Protein AF-A0A9D6YFX5-F1 (afdb_monomer_lite)

Structure (mmCIF, N/CA/C/O backbone):
data_AF-A0A9D6YFX5-F1
#
_entry.id   AF-A0A9D6YFX5-F1
#
loop_
_atom_site.group_PDB
_atom_site.id
_atom_site.type_symbol
_atom_site.label_atom_id
_atom_site.label_alt_id
_atom_site.label_comp_id
_atom_site.label_asym_id
_atom_site.label_entity_id
_atom_site.label_seq_id
_atom_site.pdbx_PDB_ins_code
_atom_site.Cartn_x
_atom_site.Cartn_y
_atom_site.Cartn_z
_atom_site.occupancy
_atom_site.B_iso_or_equiv
_atom_site.auth_seq_id
_atom_site.auth_comp_id
_atom_site.auth_asym_id
_atom_site.auth_atom_id
_atom_site.pdbx_PDB_model_num
ATOM 1 N N . MET A 1 1 ? -25.582 -5.722 2.624 1.00 49.72 1 MET A N 1
ATOM 2 C CA . MET A 1 1 ? -25.012 -5.902 3.980 1.00 49.72 1 MET A CA 1
ATOM 3 C C . MET A 1 1 ? -23.541 -6.241 3.826 1.00 49.72 1 MET A C 1
ATOM 5 O O . MET A 1 1 ? -23.228 -6.984 2.910 1.00 49.72 1 MET A O 1
ATOM 9 N N . LEU A 1 2 ? -22.657 -5.658 4.638 1.00 57.47 2 LEU A N 1
ATOM 10 C CA . LEU A 1 2 ? -21.211 -5.901 4.564 1.00 57.47 2 LEU A CA 1
ATOM 11 C C . LEU A 1 2 ? -20.897 -7.121 5.434 1.00 57.47 2 LEU A C 1
ATOM 13 O O . LEU A 1 2 ? -21.023 -7.035 6.650 1.00 57.47 2 LEU A O 1
ATOM 17 N N . THR A 1 3 ? -20.588 -8.259 4.817 1.00 66.06 3 THR A N 1
ATOM 18 C CA . THR A 1 3 ? -20.335 -9.533 5.519 1.00 66.06 3 THR A CA 1
ATOM 19 C C . THR A 1 3 ? -18.852 -9.840 5.684 1.00 66.06 3 THR A C 1
ATOM 21 O O . THR A 1 3 ? -18.514 -10.848 6.289 1.00 66.06 3 THR A O 1
ATOM 24 N N . THR A 1 4 ? -17.975 -8.995 5.139 1.00 80.50 4 THR A N 1
ATOM 25 C CA . THR A 1 4 ? -16.523 -9.164 5.204 1.00 80.50 4 THR A CA 1
ATOM 26 C C . THR A 1 4 ? -15.853 -7.887 5.683 1.00 80.50 4 THR A C 1
ATOM 28 O O . THR A 1 4 ? -16.343 -6.777 5.435 1.00 80.50 4 THR A O 1
ATOM 31 N N . LEU A 1 5 ? -14.695 -8.032 6.325 1.00 80.94 5 LEU A N 1
ATOM 32 C CA . LEU A 1 5 ? -13.853 -6.909 6.727 1.00 80.94 5 LEU A CA 1
ATOM 33 C C . LEU A 1 5 ? -13.453 -6.077 5.507 1.00 80.94 5 LEU A C 1
ATOM 35 O O . LEU A 1 5 ? -13.462 -4.849 5.557 1.00 80.94 5 LEU A O 1
ATOM 39 N N . THR A 1 6 ? -13.172 -6.742 4.385 1.00 79.50 6 THR A N 1
ATOM 40 C CA . THR A 1 6 ? -12.859 -6.074 3.114 1.00 79.50 6 THR A CA 1
ATOM 41 C C . THR A 1 6 ? -13.989 -5.141 2.672 1.00 79.50 6 THR A C 1
ATOM 43 O O . THR A 1 6 ? -13.723 -3.974 2.380 1.00 79.50 6 THR A O 1
ATOM 46 N N . ALA A 1 7 ? -15.245 -5.601 2.705 1.00 81.38 7 ALA A N 1
ATOM 47 C CA . ALA A 1 7 ? -16.399 -4.789 2.324 1.00 81.38 7 ALA A CA 1
ATOM 48 C C . ALA A 1 7 ? -16.627 -3.614 3.295 1.00 81.38 7 ALA A C 1
ATOM 50 O O . ALA A 1 7 ? -16.975 -2.510 2.868 1.00 81.38 7 ALA A O 1
ATOM 51 N N . VAL A 1 8 ? -16.397 -3.820 4.599 1.00 83.94 8 VAL A N 1
ATOM 52 C CA . VAL A 1 8 ? -16.429 -2.734 5.595 1.00 83.94 8 VAL A CA 1
ATOM 53 C C . VAL A 1 8 ? -15.387 -1.670 5.258 1.00 83.94 8 VAL A C 1
ATOM 55 O O . VAL A 1 8 ? -15.733 -0.497 5.134 1.00 83.94 8 VAL A O 1
ATOM 58 N N . VAL A 1 9 ? -14.131 -2.074 5.048 1.00 84.88 9 VAL A N 1
ATOM 59 C CA . VAL A 1 9 ? -13.038 -1.159 4.692 1.00 84.88 9 VAL A CA 1
ATOM 60 C C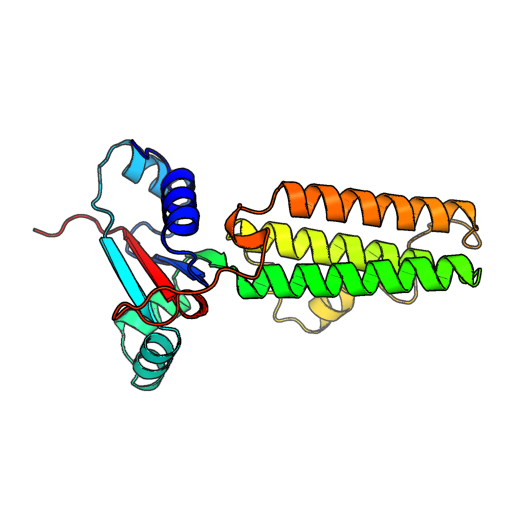 . VAL A 1 9 ? -13.356 -0.415 3.396 1.00 84.88 9 VAL A C 1
ATOM 62 O O . VAL A 1 9 ? -13.178 0.793 3.342 1.00 84.88 9 VAL A O 1
ATOM 65 N N . GLU A 1 10 ? -13.845 -1.094 2.357 1.00 82.06 10 GLU A N 1
ATOM 66 C CA . GLU A 1 10 ? -14.227 -0.455 1.088 1.00 82.06 10 GLU A CA 1
ATOM 67 C C . GLU A 1 10 ? -15.301 0.613 1.268 1.00 82.06 10 GLU A C 1
ATOM 69 O O . GLU A 1 10 ? -15.162 1.714 0.735 1.00 82.06 10 GLU A O 1
ATOM 74 N N . ARG A 1 11 ? -16.337 0.326 2.063 1.00 83.69 11 ARG A N 1
ATOM 75 C CA . ARG A 1 11 ? -17.385 1.305 2.352 1.00 83.69 11 ARG A CA 1
ATOM 76 C C . ARG A 1 11 ? -16.843 2.490 3.145 1.00 83.69 11 ARG A C 1
ATOM 78 O O . ARG A 1 11 ? -17.225 3.619 2.852 1.00 83.69 11 ARG A O 1
ATOM 85 N N . LEU A 1 12 ? -15.975 2.253 4.128 1.00 85.00 12 LEU A N 1
ATOM 86 C CA . LEU A 1 12 ? -15.363 3.331 4.905 1.00 85.00 12 LEU A CA 1
ATOM 87 C C . LEU A 1 12 ? -14.484 4.215 4.019 1.00 85.00 12 LEU A C 1
ATOM 89 O O . LEU A 1 12 ? -14.617 5.434 4.057 1.00 85.00 12 LEU A O 1
ATOM 93 N N . VAL A 1 13 ? -13.660 3.604 3.164 1.00 84.06 13 VAL A N 1
ATOM 94 C CA . VAL A 1 13 ? -12.826 4.327 2.199 1.00 84.06 13 VAL A CA 1
ATOM 95 C C . VAL A 1 13 ? -13.679 5.166 1.252 1.00 84.06 13 VAL A C 1
ATOM 97 O O . VAL A 1 13 ? -13.382 6.337 1.052 1.00 84.06 13 VAL A O 1
ATOM 100 N N . SER A 1 14 ? -14.764 4.612 0.705 1.00 81.38 14 SER A N 1
ATOM 101 C CA . SER A 1 14 ? -15.577 5.324 -0.285 1.00 81.38 14 SER A CA 1
ATOM 102 C C . SER A 1 14 ? -16.409 6.476 0.288 1.00 81.38 14 SER A C 1
ATOM 104 O O . SER A 1 14 ? -16.820 7.342 -0.476 1.00 81.38 14 SER A O 1
ATOM 106 N N . HIS A 1 15 ? -16.724 6.461 1.588 1.00 82.38 15 HIS A N 1
ATOM 107 C CA . HIS A 1 15 ? -17.594 7.469 2.212 1.00 82.38 15 HIS A CA 1
ATOM 108 C C . HIS A 1 15 ? -16.834 8.501 3.046 1.00 82.38 15 HIS A C 1
ATOM 110 O O . HIS A 1 15 ? -17.305 9.629 3.152 1.00 82.38 15 HIS A O 1
ATOM 116 N N . TYR A 1 16 ? -15.703 8.122 3.648 1.00 80.69 16 TYR A N 1
ATOM 117 C CA . TYR A 1 16 ? -14.985 8.968 4.607 1.00 80.69 16 TYR A CA 1
ATOM 118 C C . TYR A 1 16 ? -13.579 9.377 4.152 1.00 80.69 16 TYR A C 1
ATOM 120 O O . TYR A 1 16 ? -12.969 10.198 4.823 1.00 80.69 16 TYR A O 1
ATOM 128 N N . ASP A 1 17 ? -13.059 8.794 3.065 1.00 79.00 17 ASP A N 1
ATOM 129 C CA . ASP A 1 17 ? -11.700 9.026 2.545 1.00 79.00 17 ASP A CA 1
ATOM 130 C C . ASP A 1 17 ? -10.577 9.095 3.616 1.00 79.00 17 ASP A C 1
ATOM 132 O O . ASP A 1 17 ? -9.748 10.013 3.621 1.00 79.00 17 ASP A O 1
ATOM 136 N N . PRO A 1 18 ? -10.516 8.126 4.552 1.00 86.81 18 PRO A N 1
ATOM 137 C CA . PRO A 1 18 ? -9.571 8.187 5.653 1.00 86.81 18 PRO A CA 1
ATOM 138 C C . PRO A 1 18 ? -8.126 8.060 5.167 1.00 86.81 18 PRO A C 1
ATOM 140 O O . PRO A 1 18 ? -7.844 7.411 4.164 1.00 86.81 18 PRO A O 1
ATOM 143 N N . ASP A 1 19 ? -7.175 8.592 5.927 1.00 84.69 19 ASP A N 1
ATOM 144 C CA . ASP A 1 19 ? -5.753 8.347 5.688 1.00 84.69 19 ASP A CA 1
ATOM 145 C C . ASP A 1 19 ? -5.340 6.930 6.104 1.00 84.69 19 ASP A C 1
ATOM 147 O O . ASP A 1 19 ? -4.506 6.295 5.456 1.00 84.69 19 ASP A O 1
ATOM 151 N N . ARG A 1 20 ? -5.916 6.407 7.192 1.00 87.00 20 ARG A N 1
ATOM 152 C CA . ARG A 1 20 ? -5.567 5.082 7.718 1.00 87.00 20 ARG A CA 1
ATOM 153 C C . ARG A 1 20 ? -6.757 4.400 8.369 1.00 87.00 20 ARG A C 1
ATOM 155 O O . ARG A 1 20 ? -7.557 5.046 9.039 1.00 87.00 20 ARG A O 1
ATOM 162 N N . ILE A 1 21 ? -6.815 3.079 8.227 1.00 89.00 21 ILE A N 1
ATOM 163 C CA . ILE A 1 21 ? -7.736 2.219 8.976 1.00 89.00 21 ILE A CA 1
ATOM 164 C C . ILE A 1 21 ? -6.911 1.156 9.702 1.00 89.00 21 ILE A C 1
ATOM 166 O O . ILE A 1 21 ? -6.117 0.460 9.065 1.00 89.00 21 ILE A O 1
ATOM 170 N N . ILE A 1 22 ? -7.089 1.030 11.016 1.00 88.56 22 ILE A N 1
ATOM 171 C CA . ILE A 1 22 ? -6.394 0.049 11.863 1.00 88.56 22 ILE A CA 1
ATOM 172 C C . ILE A 1 22 ? -7.436 -0.835 12.541 1.00 88.56 22 ILE A C 1
ATOM 174 O O . ILE A 1 22 ? -8.346 -0.333 13.186 1.00 88.56 22 ILE A O 1
ATOM 178 N N . LEU A 1 23 ? -7.297 -2.148 12.408 1.00 88.56 23 LEU A N 1
ATOM 179 C CA . LEU A 1 23 ? -8.035 -3.136 13.182 1.00 88.56 23 LEU A CA 1
ATOM 180 C C . LEU A 1 23 ? -7.308 -3.416 14.491 1.00 88.56 23 LEU A C 1
ATOM 182 O O . LEU A 1 23 ? -6.106 -3.666 14.476 1.00 88.56 23 LEU A O 1
ATOM 186 N N . PHE A 1 24 ? -8.024 -3.440 15.603 1.00 86.81 24 PHE A N 1
ATOM 187 C CA . PHE A 1 24 ? -7.439 -3.734 16.906 1.00 86.81 24 PHE A CA 1
ATOM 188 C C . PHE A 1 24 ? -8.455 -4.418 17.834 1.00 86.81 24 PHE A C 1
ATOM 190 O O . PHE A 1 24 ? -9.653 -4.486 17.537 1.00 86.81 24 PHE A O 1
ATOM 197 N N . GLY A 1 25 ? -7.969 -4.934 18.963 1.00 82.06 25 GLY A N 1
ATOM 198 C CA . GLY A 1 25 ? -8.761 -5.641 19.968 1.00 82.06 25 GLY A CA 1
ATOM 199 C C . GLY A 1 25 ? -8.504 -7.149 20.006 1.00 82.06 25 GLY A C 1
ATOM 200 O O . GLY A 1 25 ? -7.800 -7.708 19.169 1.00 82.06 25 GLY A O 1
ATOM 201 N N . SER A 1 26 ? -9.111 -7.805 20.999 1.00 74.00 26 SER A N 1
ATOM 202 C CA . SER A 1 26 ? -8.873 -9.208 21.402 1.00 74.00 26 SER A CA 1
ATOM 203 C C . SER A 1 26 ? -8.843 -10.267 20.288 1.00 74.00 26 SER A C 1
ATOM 205 O O . SER A 1 26 ? -8.172 -11.277 20.453 1.00 74.00 26 SER A O 1
ATOM 207 N N . HIS A 1 27 ? -9.546 -10.052 19.172 1.00 73.06 27 HIS A N 1
ATOM 208 C CA . HIS A 1 27 ? -9.626 -11.011 18.060 1.00 73.06 27 HIS A CA 1
ATOM 209 C C . HIS A 1 27 ? -8.939 -10.505 16.781 1.00 73.06 27 HIS A C 1
ATOM 211 O O . HIS A 1 27 ? -9.097 -11.093 15.718 1.00 73.06 27 HIS A O 1
ATOM 217 N N . ALA A 1 28 ? -8.176 -9.408 16.840 1.00 70.12 28 ALA A N 1
ATOM 218 C CA . ALA A 1 28 ? -7.572 -8.788 15.658 1.00 70.12 28 ALA A CA 1
ATOM 219 C C . ALA A 1 28 ? -6.381 -9.573 15.065 1.00 70.12 28 ALA A C 1
ATOM 221 O O . ALA A 1 28 ? -5.922 -9.253 13.964 1.00 70.12 28 ALA A O 1
ATOM 222 N N . THR A 1 29 ? -5.884 -10.598 15.766 1.00 63.47 29 THR A N 1
ATOM 223 C CA . THR A 1 29 ? -4.641 -11.323 15.454 1.00 63.47 29 THR A CA 1
ATOM 224 C C . THR A 1 29 ? -4.784 -12.401 14.369 1.00 63.47 29 THR A C 1
ATOM 226 O O . THR A 1 29 ? -3.772 -12.833 13.820 1.00 63.47 29 THR A O 1
ATOM 229 N N . GLY A 1 30 ? -6.006 -12.781 13.966 1.00 64.94 30 GLY A N 1
ATOM 230 C CA . GLY A 1 30 ? -6.257 -13.794 12.928 1.00 64.94 30 GLY A CA 1
ATOM 231 C C . GLY A 1 30 ? -7.155 -13.300 11.790 1.00 64.94 30 GLY A C 1
ATOM 232 O O . GLY A 1 30 ? -8.346 -13.088 11.977 1.00 64.94 30 GLY A O 1
ATOM 233 N N . GLY A 1 31 ? -6.628 -13.172 10.564 1.00 65.31 31 GLY A N 1
ATOM 234 C CA . GLY A 1 31 ? -7.411 -12.668 9.422 1.00 65.31 31 GLY A CA 1
ATOM 235 C C . GLY A 1 31 ? -8.662 -13.494 9.089 1.00 65.31 31 GLY A C 1
ATOM 236 O O . GLY A 1 31 ? -9.727 -12.923 8.883 1.00 65.31 31 GLY A O 1
ATOM 237 N N . ALA A 1 32 ? -8.549 -14.826 9.084 1.00 66.69 32 ALA A N 1
ATOM 238 C CA . ALA A 1 32 ? -9.681 -15.725 8.835 1.00 66.69 32 ALA A CA 1
ATOM 239 C C . ALA A 1 32 ? -10.677 -15.773 10.007 1.00 66.69 32 ALA A C 1
ATOM 241 O O . ALA A 1 32 ? -11.874 -15.963 9.799 1.00 66.69 32 ALA A O 1
ATOM 242 N N . GLU A 1 33 ? -10.184 -15.586 11.230 1.00 71.56 33 GLU A N 1
ATOM 243 C CA . GLU A 1 33 ? -11.002 -15.547 12.440 1.00 71.56 33 GLU A CA 1
ATOM 244 C C . GLU A 1 33 ? -11.854 -14.277 12.482 1.00 71.56 33 GLU A C 1
ATOM 246 O O . GLU A 1 33 ? -13.066 -14.370 12.644 1.00 71.56 33 GLU A O 1
ATOM 251 N N . VAL A 1 34 ? -11.262 -13.107 12.216 1.00 72.50 34 VAL A N 1
ATOM 252 C CA . VAL A 1 34 ? -11.991 -11.830 12.130 1.00 72.50 34 VAL A CA 1
ATOM 253 C C . VAL A 1 34 ? -13.074 -11.883 11.056 1.00 72.50 34 VAL A C 1
ATOM 255 O O . VAL A 1 34 ? -14.209 -11.490 11.312 1.00 72.50 34 VAL A O 1
ATOM 258 N N . GLU A 1 35 ? -12.740 -12.375 9.860 1.00 74.69 35 GLU A N 1
ATOM 259 C CA . GLU A 1 35 ? -13.704 -12.492 8.760 1.00 74.69 35 GLU A CA 1
ATOM 260 C C . GLU A 1 35 ? -14.880 -13.404 9.144 1.00 74.69 35 GLU A C 1
ATOM 262 O O . GLU A 1 35 ? -16.033 -13.034 8.927 1.00 74.69 35 GLU A O 1
ATOM 267 N N . ARG A 1 36 ? -14.615 -14.552 9.788 1.00 73.38 36 ARG A N 1
ATOM 268 C CA . ARG A 1 36 ? -15.669 -15.444 10.297 1.00 73.38 36 ARG A CA 1
ATOM 269 C C . ARG A 1 36 ? -16.528 -14.753 11.358 1.00 73.38 36 ARG A C 1
ATOM 271 O O . ARG A 1 36 ? -17.747 -14.767 11.248 1.00 73.38 36 ARG A O 1
ATOM 278 N N . LEU A 1 37 ? -15.911 -14.120 12.354 1.00 72.12 37 LEU A N 1
ATOM 279 C CA . LEU A 1 37 ? -16.625 -13.456 13.448 1.00 72.12 37 LEU A CA 1
ATOM 280 C C . LEU A 1 37 ? -17.534 -12.322 12.950 1.00 72.12 37 LEU A C 1
ATOM 282 O O . LEU A 1 37 ? -18.643 -12.155 13.460 1.00 72.12 37 LEU A O 1
ATOM 286 N N . LEU A 1 38 ? -17.092 -11.567 11.939 1.00 73.62 38 LEU A N 1
ATOM 287 C CA . LEU A 1 38 ? -17.899 -10.526 11.300 1.00 73.62 38 LEU A CA 1
ATOM 288 C C . LEU A 1 38 ? -19.029 -11.114 10.447 1.00 73.62 38 LEU A C 1
ATOM 290 O O . LEU A 1 38 ? -20.157 -10.618 10.516 1.00 73.62 38 LEU A O 1
ATOM 294 N N . ALA A 1 39 ? -18.755 -12.170 9.676 1.00 73.62 39 ALA A N 1
ATOM 295 C CA . ALA A 1 39 ? -19.760 -12.849 8.859 1.00 73.62 39 ALA A CA 1
ATOM 296 C C . ALA A 1 39 ? -20.880 -13.452 9.723 1.00 73.62 39 ALA A C 1
ATOM 298 O O . ALA A 1 39 ? -22.063 -13.263 9.426 1.00 73.62 39 ALA A O 1
ATOM 299 N N . ASP A 1 40 ? -20.501 -14.085 10.834 1.00 74.12 40 ASP A N 1
ATOM 300 C CA . ASP A 1 40 ? -21.409 -14.717 11.792 1.00 74.12 40 ASP A CA 1
ATOM 301 C C . ASP A 1 40 ? -22.089 -13.698 12.726 1.00 74.12 40 ASP A C 1
ATOM 303 O O . ASP A 1 40 ? -22.954 -14.066 13.521 1.00 74.12 40 ASP A O 1
ATOM 307 N N . ARG A 1 41 ? -21.716 -12.408 12.647 1.00 70.00 41 ARG A N 1
ATOM 308 C CA . ARG A 1 41 ? -22.126 -11.339 13.585 1.00 70.00 41 ARG A CA 1
ATOM 309 C C . ARG A 1 41 ? -21.886 -11.705 15.049 1.00 70.00 41 ARG A C 1
ATOM 311 O O . ARG A 1 41 ? -22.612 -11.255 15.936 1.00 70.00 41 ARG A O 1
ATOM 318 N N . ALA A 1 42 ? -20.876 -12.532 15.295 1.00 68.31 42 ALA A N 1
ATOM 319 C CA . ALA A 1 42 ? -20.565 -13.063 16.612 1.00 68.31 42 ALA A CA 1
ATOM 320 C C . ALA A 1 42 ? -19.993 -11.988 17.552 1.00 68.31 42 ALA A C 1
ATOM 322 O O . ALA A 1 42 ? -20.031 -12.149 18.769 1.00 68.31 42 ALA A O 1
ATOM 323 N N . VAL A 1 43 ? -19.481 -10.884 16.996 1.00 70.88 43 VAL A N 1
ATOM 324 C CA . VAL A 1 43 ? -18.864 -9.778 17.738 1.00 70.88 43 VAL A CA 1
ATOM 325 C C . VAL A 1 43 ? -19.315 -8.418 17.191 1.00 70.88 43 VAL A C 1
ATOM 327 O O . VAL A 1 43 ? -19.468 -8.271 15.973 1.00 70.88 43 VAL A O 1
ATOM 330 N N . PRO A 1 44 ? -19.535 -7.409 18.055 1.00 75.00 44 PRO A N 1
ATOM 331 C CA . PRO A 1 44 ? -19.733 -6.036 17.612 1.00 75.00 44 PRO A CA 1
ATOM 332 C C . PRO A 1 44 ? -18.439 -5.470 17.010 1.00 75.00 44 PRO A C 1
ATOM 334 O O . PRO A 1 44 ? -17.333 -5.787 17.452 1.00 75.00 44 PRO A O 1
ATOM 337 N N . LEU A 1 45 ? -18.602 -4.612 16.002 1.00 80.62 45 LEU A N 1
ATOM 338 C CA . LEU A 1 45 ? -17.525 -3.823 15.414 1.00 80.62 45 LEU A CA 1
ATOM 339 C C . LEU A 1 45 ? -17.754 -2.354 15.772 1.00 80.62 45 LEU A C 1
ATOM 341 O O . LEU A 1 45 ? -18.677 -1.736 15.239 1.00 80.62 45 LEU A O 1
ATOM 345 N N . ASP A 1 46 ? -16.908 -1.801 16.639 1.00 83.88 46 ASP A N 1
ATOM 346 C CA . ASP A 1 46 ? -16.941 -0.371 16.959 1.00 83.88 46 ASP A CA 1
ATOM 347 C C . ASP A 1 46 ? -15.997 0.392 16.021 1.00 83.88 46 ASP A C 1
ATOM 349 O O . ASP A 1 46 ? -14.868 -0.040 15.775 1.00 83.88 46 ASP A O 1
ATOM 353 N N . VAL A 1 47 ? -16.439 1.546 15.514 1.00 85.50 47 VAL A N 1
ATOM 354 C CA . VAL A 1 47 ? -15.599 2.464 14.731 1.00 85.50 47 VAL A CA 1
ATOM 355 C C . VAL A 1 47 ? -15.277 3.673 15.595 1.00 85.50 47 VAL A C 1
ATOM 357 O O . VAL A 1 47 ? -16.166 4.457 15.921 1.00 85.50 47 VAL A O 1
ATOM 360 N N . LEU A 1 48 ? -14.007 3.835 15.951 1.00 88.94 48 LEU A N 1
ATOM 361 C CA . LEU A 1 48 ? -13.505 5.028 16.622 1.00 88.94 48 LEU A CA 1
ATOM 362 C C . LEU A 1 48 ? -12.815 5.921 15.596 1.00 88.94 48 LEU A C 1
ATOM 364 O O . LEU A 1 48 ? -12.064 5.444 14.744 1.00 88.94 48 LEU A O 1
ATOM 368 N N . VAL A 1 49 ? -13.078 7.218 15.678 1.00 87.88 49 VAL A N 1
ATOM 369 C CA . VAL A 1 49 ? -12.621 8.206 14.704 1.00 87.88 49 VAL A CA 1
ATOM 370 C C . VAL A 1 49 ? -11.681 9.170 15.406 1.00 87.88 49 VAL A C 1
ATOM 372 O O . VAL A 1 49 ? -12.064 9.778 16.401 1.00 87.88 49 VAL A O 1
ATOM 375 N N . TYR A 1 50 ? -10.471 9.308 14.876 1.00 88.44 50 TYR A N 1
ATOM 376 C CA . TYR A 1 50 ? -9.466 10.235 15.377 1.00 88.44 50 TYR A CA 1
ATOM 377 C C . TYR A 1 50 ? -8.858 11.023 14.227 1.00 88.44 50 TYR A C 1
ATOM 379 O O . TYR A 1 50 ? -8.746 10.541 13.104 1.00 88.44 50 TYR A O 1
ATOM 387 N N . THR A 1 51 ? -8.376 12.219 14.515 1.00 87.81 51 THR A N 1
ATOM 388 C CA . THR A 1 51 ? -7.422 12.909 13.648 1.00 87.81 51 THR A CA 1
ATOM 389 C C . THR A 1 51 ? -6.003 12.402 13.902 1.00 87.81 51 THR A C 1
ATOM 391 O O . THR A 1 51 ? -5.671 11.921 14.991 1.00 87.81 51 THR A O 1
ATOM 394 N N . ARG A 1 52 ? -5.106 12.577 12.922 1.00 85.00 52 ARG A N 1
ATOM 395 C CA . ARG A 1 52 ? -3.660 12.356 13.124 1.00 85.00 52 ARG A CA 1
ATOM 396 C C . ARG A 1 52 ? -3.103 13.097 14.339 1.00 85.00 52 ARG A C 1
ATOM 398 O O . ARG A 1 52 ? -2.255 12.552 15.044 1.00 85.00 52 ARG A O 1
ATOM 405 N N . ARG A 1 53 ? -3.575 14.324 14.578 1.00 84.56 53 ARG A N 1
ATOM 406 C CA . ARG A 1 53 ? -3.149 15.140 15.718 1.00 84.56 53 ARG A CA 1
ATOM 407 C C . ARG A 1 53 ? -3.578 14.511 17.042 1.00 84.56 53 ARG A C 1
ATOM 409 O O . ARG A 1 53 ? -2.719 14.284 17.878 1.00 84.56 53 ARG A O 1
ATOM 416 N N . GLU A 1 54 ? -4.854 14.160 17.196 1.00 89.56 54 GLU A N 1
ATOM 417 C CA . GLU A 1 54 ? -5.355 13.536 18.431 1.00 89.56 54 GLU A CA 1
ATOM 418 C C . GLU A 1 54 ? -4.641 12.218 18.740 1.00 89.56 54 GLU A C 1
ATOM 420 O O . GLU A 1 54 ? -4.230 12.009 19.877 1.00 89.56 54 GLU A O 1
ATOM 425 N N . MET A 1 55 ? -4.423 11.359 17.735 1.00 88.19 55 MET A N 1
ATOM 426 C CA . MET A 1 55 ? -3.657 10.119 17.925 1.00 88.19 55 MET A CA 1
ATOM 427 C C . MET A 1 55 ? -2.238 10.395 18.418 1.00 88.19 55 MET A C 1
ATOM 429 O O . MET A 1 55 ? -1.767 9.738 19.345 1.00 88.19 55 MET A O 1
ATOM 433 N N . ARG A 1 56 ? -1.549 11.368 17.808 1.00 86.19 56 ARG A N 1
ATOM 434 C CA . ARG A 1 56 ? -0.188 11.738 18.206 1.00 86.19 56 ARG A CA 1
ATOM 435 C C . ARG A 1 56 ? -0.152 12.294 19.625 1.00 86.19 56 ARG A C 1
ATOM 437 O O . ARG A 1 56 ? 0.735 11.926 20.387 1.00 86.19 56 ARG A O 1
ATOM 444 N N . ASP A 1 57 ? -1.100 13.157 19.966 1.00 88.69 57 ASP A N 1
ATOM 445 C CA . ASP A 1 57 ? -1.164 13.798 21.275 1.00 88.69 57 ASP A CA 1
ATOM 446 C C . ASP A 1 57 ? -1.471 12.759 22.368 1.00 88.69 57 ASP A C 1
ATOM 448 O O . ASP A 1 57 ? -0.794 12.726 23.392 1.00 88.69 57 ASP A O 1
ATOM 452 N N . LEU A 1 58 ? -2.412 11.839 22.127 1.00 89.25 58 LEU A N 1
ATOM 453 C CA . LEU A 1 58 ? -2.730 10.752 23.059 1.00 89.25 58 LEU A CA 1
ATOM 454 C C . LEU A 1 58 ? -1.577 9.754 23.225 1.00 89.25 58 LEU A C 1
ATOM 456 O O . LEU A 1 58 ? -1.331 9.298 24.340 1.00 89.25 58 LEU A O 1
ATOM 460 N N . TYR A 1 59 ? -0.862 9.429 22.145 1.00 89.31 59 TYR A N 1
ATOM 461 C CA . TYR A 1 59 ? 0.339 8.596 22.223 1.00 89.31 59 TYR A CA 1
ATOM 462 C C . TYR A 1 59 ? 1.445 9.288 23.029 1.00 89.31 59 TYR A C 1
ATOM 464 O O . TYR A 1 59 ? 2.046 8.679 23.906 1.00 89.31 59 TYR A O 1
ATOM 472 N N . ALA A 1 60 ? 1.680 10.583 22.793 1.00 90.00 60 ALA A N 1
ATOM 473 C CA . ALA A 1 60 ? 2.677 11.358 23.533 1.00 90.00 60 ALA A CA 1
ATOM 474 C C . ALA A 1 60 ? 2.349 11.488 25.031 1.00 90.00 60 ALA A C 1
ATOM 476 O O . ALA A 1 60 ? 3.257 11.586 25.852 1.00 90.00 60 ALA A O 1
ATOM 477 N N . LEU A 1 61 ? 1.062 11.472 25.387 1.00 94.62 61 LEU A N 1
ATOM 478 C CA . LEU A 1 61 ? 0.589 11.448 26.772 1.00 94.62 61 LEU A CA 1
ATOM 479 C C . LEU A 1 61 ? 0.651 10.053 27.423 1.00 94.62 61 LEU A C 1
ATOM 481 O O . LEU A 1 61 ? 0.280 9.929 28.589 1.00 94.62 61 LEU A O 1
ATOM 485 N N . GLY A 1 62 ? 1.096 9.019 26.702 1.00 91.44 62 GLY A N 1
ATOM 486 C CA . GLY A 1 62 ? 1.195 7.650 27.217 1.00 91.44 62 GLY A CA 1
ATOM 487 C C . GLY A 1 62 ? -0.165 6.987 27.426 1.00 91.44 62 GLY A C 1
ATOM 488 O O . GLY A 1 62 ? -0.382 6.303 28.424 1.00 91.44 62 GLY A O 1
ATOM 489 N N . SER A 1 63 ? -1.138 7.255 26.545 1.00 94.06 63 SER A N 1
ATOM 490 C CA . SER A 1 63 ? -2.444 6.597 26.609 1.00 94.06 63 SER A CA 1
ATOM 491 C C . SER A 1 63 ? -2.277 5.081 26.417 1.00 94.06 63 SER A C 1
ATOM 493 O O . SER A 1 63 ? -1.957 4.668 25.299 1.00 94.06 63 SER A O 1
ATOM 495 N N . PRO A 1 64 ? -2.581 4.233 27.427 1.00 89.19 64 PRO A N 1
ATOM 496 C CA . PRO A 1 64 ? -2.371 2.783 27.316 1.00 89.19 64 PRO A CA 1
ATOM 497 C C . PRO A 1 64 ? -3.169 2.162 26.166 1.00 89.19 64 PRO A C 1
ATOM 499 O O . PRO A 1 64 ? -2.725 1.238 25.494 1.00 89.19 64 PRO A O 1
ATOM 502 N N . PHE A 1 65 ? -4.350 2.725 25.904 1.00 87.81 65 PHE A N 1
ATOM 503 C CA . PHE A 1 65 ? -5.206 2.332 24.794 1.00 87.81 65 PHE A CA 1
ATOM 504 C C . PHE A 1 65 ? -4.554 2.600 23.429 1.00 87.81 65 PHE A C 1
ATOM 506 O O . PHE A 1 65 ? -4.593 1.751 22.542 1.00 87.81 65 PHE A O 1
ATOM 513 N N . ILE A 1 66 ? -3.949 3.776 23.245 1.00 88.06 66 ILE A N 1
ATOM 514 C CA . ILE A 1 66 ? -3.299 4.128 21.977 1.00 88.06 66 ILE A CA 1
ATOM 515 C C . ILE A 1 66 ? -1.985 3.371 21.802 1.00 88.06 66 ILE A C 1
ATOM 517 O O . ILE A 1 66 ? -1.672 2.979 20.680 1.00 88.06 66 ILE A O 1
ATOM 521 N N . GLU A 1 67 ? -1.251 3.114 22.884 1.00 86.12 67 GLU A N 1
ATOM 522 C CA . GLU A 1 67 ? -0.073 2.244 22.851 1.00 86.12 67 GLU A CA 1
ATOM 523 C C . GLU A 1 67 ? -0.432 0.840 22.347 1.00 86.12 67 GLU A C 1
ATOM 525 O O . GLU A 1 67 ? 0.188 0.366 21.395 1.00 86.12 67 GLU A O 1
ATOM 530 N N . GLU A 1 68 ? -1.505 0.227 22.863 1.00 85.38 68 GLU A N 1
ATOM 531 C CA . GLU A 1 68 ? -1.982 -1.081 22.390 1.00 85.38 68 GLU A CA 1
ATOM 532 C C . GLU A 1 68 ? -2.335 -1.060 20.893 1.00 85.38 68 GLU A C 1
ATOM 534 O O . GLU A 1 68 ? -1.952 -1.962 20.144 1.00 85.38 68 GLU A O 1
ATOM 539 N N . VAL A 1 69 ? -3.028 -0.014 20.431 1.00 87.69 69 VAL A N 1
ATOM 540 C CA . VAL A 1 69 ? -3.374 0.164 19.011 1.00 87.69 69 VAL A CA 1
ATOM 541 C C . VAL A 1 69 ? -2.123 0.293 18.140 1.00 87.69 69 VAL A C 1
ATOM 543 O O . VAL A 1 69 ? -2.088 -0.249 17.036 1.00 87.69 69 VAL A O 1
ATOM 546 N N . VAL A 1 70 ? -1.103 1.019 18.597 1.00 84.75 70 VAL A N 1
ATOM 547 C CA . VAL A 1 70 ? 0.144 1.224 17.846 1.00 84.75 70 VAL A CA 1
ATOM 548 C C . VAL A 1 70 ? 0.988 -0.051 17.804 1.00 84.75 70 VAL A C 1
ATOM 550 O O . VAL A 1 70 ? 1.557 -0.370 16.757 1.00 84.75 70 VAL A O 1
ATOM 553 N N . GLU A 1 71 ? 1.063 -0.777 18.916 1.00 82.81 71 GLU A N 1
ATOM 554 C CA . GLU A 1 71 ? 1.906 -1.963 19.060 1.00 82.81 71 GLU A CA 1
ATOM 555 C C . GLU A 1 71 ? 1.281 -3.206 18.409 1.00 82.81 71 GLU A C 1
ATOM 557 O O . GLU A 1 71 ? 1.939 -3.904 17.633 1.00 82.81 71 GLU A O 1
ATOM 562 N N . HIS A 1 72 ? -0.008 -3.447 18.660 1.00 82.75 72 HIS A N 1
ATOM 563 C CA . HIS A 1 72 ? -0.705 -4.679 18.279 1.00 82.75 72 HIS A CA 1
ATOM 564 C C . HIS A 1 72 ? -1.734 -4.488 17.158 1.00 82.75 72 HIS A C 1
ATOM 566 O O . HIS A 1 72 ? -2.238 -5.469 16.604 1.00 82.75 72 HIS A O 1
ATOM 572 N N . GLY A 1 73 ? -2.064 -3.244 16.801 1.00 84.50 73 GLY A N 1
ATOM 573 C CA . GLY A 1 73 ? -3.036 -2.957 15.754 1.00 84.50 73 GLY A CA 1
ATOM 574 C C . GLY A 1 73 ? -2.581 -3.439 14.376 1.00 84.50 73 GLY A C 1
ATOM 575 O O . GLY A 1 73 ? -1.451 -3.220 13.932 1.00 84.50 73 GLY A O 1
ATOM 576 N N . ARG A 1 74 ? -3.505 -4.056 13.643 1.00 84.25 74 ARG A N 1
ATOM 577 C CA . ARG A 1 74 ? -3.318 -4.474 12.257 1.00 84.25 74 ARG A CA 1
ATOM 578 C C . ARG A 1 74 ? -3.799 -3.379 11.316 1.00 84.25 74 ARG A C 1
ATOM 580 O O . ARG A 1 74 ? -4.991 -3.102 11.216 1.00 84.25 74 ARG A O 1
ATOM 587 N N . VAL A 1 75 ? -2.885 -2.790 10.557 1.00 84.50 75 VAL A N 1
ATOM 588 C CA . VAL A 1 75 ? -3.242 -1.848 9.490 1.00 84.50 75 VAL A CA 1
ATOM 589 C C . VAL A 1 75 ? -4.069 -2.567 8.420 1.00 84.50 75 VAL A C 1
ATOM 591 O O . VAL A 1 75 ? -3.658 -3.601 7.909 1.00 84.50 75 VAL A O 1
ATOM 594 N N . LEU A 1 76 ? -5.225 -2.013 8.061 1.00 85.00 76 LEU A N 1
ATOM 595 C CA . LEU A 1 76 ? -6.073 -2.518 6.975 1.00 85.00 76 LEU A CA 1
ATOM 596 C C . LEU A 1 76 ? -6.005 -1.655 5.714 1.00 85.00 76 LEU A C 1
ATOM 598 O O . LEU A 1 76 ? -6.349 -2.118 4.627 1.00 85.00 76 LEU A O 1
ATOM 602 N N . TYR A 1 77 ? -5.615 -0.390 5.863 1.00 85.06 77 TYR A N 1
ATOM 603 C CA . TYR A 1 77 ? -5.562 0.584 4.780 1.00 85.06 77 TYR A CA 1
ATOM 604 C C . TYR A 1 77 ? -4.659 1.763 5.156 1.00 85.06 77 TYR A C 1
ATOM 606 O O . TYR A 1 77 ? -4.713 2.226 6.297 1.00 85.06 77 TYR A O 1
ATOM 614 N N . MET A 1 78 ? -3.866 2.258 4.201 1.00 84.69 78 MET A N 1
ATOM 615 C CA . MET A 1 78 ? -3.046 3.473 4.319 1.00 84.69 78 MET A CA 1
ATOM 616 C C . MET A 1 78 ? -3.041 4.236 2.995 1.00 84.69 78 MET A C 1
ATOM 618 O O . MET A 1 78 ? -2.420 3.780 2.037 1.00 84.69 78 MET A O 1
ATOM 622 N N . ARG A 1 79 ? -3.683 5.403 2.934 1.00 85.50 79 ARG A N 1
ATOM 623 C CA . ARG A 1 79 ? -3.796 6.193 1.705 1.00 85.50 79 ARG A CA 1
ATOM 624 C C . ARG A 1 79 ? -2.496 6.913 1.362 1.00 85.50 79 ARG A C 1
ATOM 626 O O . ARG A 1 79 ? -1.855 6.536 0.387 1.00 85.50 79 ARG A O 1
ATOM 633 N N . ARG A 1 80 ? -2.043 7.865 2.187 1.00 82.44 80 ARG A N 1
ATOM 634 C CA . ARG A 1 80 ? -0.876 8.707 1.847 1.00 82.44 80 ARG A CA 1
ATOM 635 C C . ARG A 1 80 ? 0.414 7.924 1.657 1.00 82.44 80 ARG A C 1
ATOM 637 O O . ARG A 1 80 ? 1.218 8.270 0.802 1.00 82.44 80 ARG A O 1
ATOM 644 N N . ALA A 1 81 ? 0.622 6.866 2.441 1.00 83.25 81 ALA A N 1
ATOM 645 C CA . ALA A 1 81 ? 1.789 6.009 2.252 1.00 83.25 81 ALA A CA 1
ATOM 646 C C . ALA A 1 81 ? 1.727 5.289 0.899 1.00 83.25 81 ALA A C 1
ATOM 648 O O . ALA A 1 81 ? 2.717 5.271 0.179 1.00 83.25 81 ALA A O 1
ATOM 649 N N . THR A 1 82 ? 0.563 4.750 0.527 1.00 85.62 82 THR A N 1
ATOM 650 C CA . THR A 1 82 ? 0.377 4.127 -0.789 1.00 85.62 82 THR A CA 1
ATOM 651 C C . THR A 1 82 ? 0.567 5.144 -1.915 1.00 85.62 82 THR A C 1
ATOM 653 O O . THR A 1 82 ? 1.275 4.856 -2.872 1.00 85.62 82 THR A O 1
ATOM 656 N N . GLU A 1 83 ? 0.001 6.347 -1.786 1.00 86.38 83 GLU A N 1
ATOM 657 C CA . GLU A 1 83 ? 0.187 7.443 -2.747 1.00 86.38 83 GLU A CA 1
ATOM 658 C C . GLU A 1 83 ? 1.663 7.841 -2.898 1.00 86.38 83 GLU A C 1
ATOM 660 O O . GLU A 1 83 ? 2.125 8.053 -4.015 1.00 86.38 83 GLU A O 1
ATOM 665 N N . ALA A 1 84 ? 2.419 7.908 -1.797 1.00 84.94 84 ALA A N 1
ATOM 666 C CA . ALA A 1 84 ? 3.846 8.218 -1.833 1.00 84.94 84 ALA A CA 1
ATOM 667 C C . ALA A 1 84 ? 4.637 7.154 -2.610 1.00 84.94 84 ALA A C 1
ATOM 669 O O . ALA A 1 84 ? 5.402 7.502 -3.504 1.00 84.94 84 ALA A O 1
ATOM 670 N N . TRP A 1 85 ? 4.391 5.866 -2.347 1.00 86.12 85 TRP A N 1
ATOM 671 C CA . TRP A 1 85 ? 5.032 4.778 -3.094 1.00 86.12 85 TRP A CA 1
ATOM 672 C C . TRP A 1 85 ? 4.653 4.767 -4.579 1.00 86.12 85 TRP A C 1
ATOM 674 O O . TRP A 1 85 ? 5.502 4.461 -5.412 1.00 86.12 85 TRP A O 1
ATOM 684 N N . LEU A 1 86 ? 3.405 5.110 -4.923 1.00 88.31 86 LEU A N 1
ATOM 685 C CA . LEU A 1 86 ? 2.989 5.259 -6.321 1.00 88.31 86 LEU A CA 1
ATOM 686 C C . LEU A 1 86 ? 3.721 6.414 -7.006 1.00 88.31 86 LEU A C 1
ATOM 688 O O . LEU A 1 86 ? 4.238 6.225 -8.102 1.00 88.31 86 LEU A O 1
ATOM 692 N N . ARG A 1 87 ? 3.830 7.572 -6.345 1.00 88.12 87 ARG A N 1
ATOM 693 C CA . ARG A 1 87 ? 4.579 8.718 -6.876 1.00 88.12 87 ARG A CA 1
ATOM 694 C C . ARG A 1 87 ? 6.048 8.370 -7.101 1.00 88.12 87 ARG A C 1
ATOM 696 O O . ARG A 1 87 ? 6.572 8.617 -8.177 1.00 88.12 87 ARG A O 1
ATOM 703 N N . GLU A 1 88 ? 6.689 7.724 -6.132 1.00 86.00 88 GLU A N 1
ATOM 704 C CA . GLU A 1 88 ? 8.072 7.276 -6.303 1.00 86.00 88 GLU A CA 1
ATOM 705 C C . GLU A 1 88 ? 8.218 6.229 -7.421 1.00 86.00 88 GLU A C 1
ATOM 707 O O . GLU A 1 88 ? 9.282 6.137 -8.026 1.00 86.00 88 GLU A O 1
ATOM 712 N N . ALA A 1 89 ? 7.203 5.399 -7.685 1.00 88.75 89 ALA A N 1
ATOM 713 C CA . ALA A 1 89 ? 7.219 4.463 -8.811 1.00 88.75 89 ALA A CA 1
ATOM 714 C C . ALA A 1 89 ? 7.079 5.190 -10.159 1.00 88.75 89 ALA A C 1
ATOM 716 O O . ALA A 1 89 ? 7.707 4.796 -11.140 1.00 88.75 89 ALA A O 1
ATOM 717 N N . GLU A 1 90 ? 6.274 6.252 -10.208 1.00 95.06 90 GLU A N 1
ATOM 718 C CA . GLU A 1 90 ? 6.102 7.113 -11.383 1.00 95.06 90 GLU A CA 1
ATOM 719 C C . GLU A 1 90 ? 7.394 7.858 -11.733 1.00 95.06 90 GLU A C 1
ATOM 721 O O . GLU A 1 90 ? 7.786 7.871 -12.897 1.00 95.06 90 GLU A O 1
ATOM 726 N N . GLU A 1 91 ? 8.097 8.389 -10.732 1.00 93.50 91 GLU A N 1
ATOM 727 C CA . GLU A 1 91 ? 9.402 9.045 -10.903 1.00 93.50 91 GLU A CA 1
ATOM 728 C C . GLU A 1 91 ? 10.470 8.080 -11.463 1.00 93.50 91 GLU A C 1
ATOM 730 O O . GLU A 1 91 ? 11.298 8.458 -12.299 1.00 93.50 91 GLU A O 1
ATOM 735 N N . GLU A 1 92 ? 10.444 6.806 -11.056 1.00 95.25 92 GLU A N 1
ATOM 736 C CA . GLU A 1 92 ? 11.342 5.778 -11.611 1.00 95.25 92 GLU A CA 1
ATOM 737 C C . GLU A 1 92 ? 10.995 5.438 -13.053 1.00 95.25 92 GLU A C 1
ATOM 739 O O . GLU A 1 92 ? 11.893 5.242 -13.870 1.00 95.25 92 GLU A O 1
ATOM 744 N N . LEU A 1 93 ? 9.705 5.387 -13.388 1.00 96.94 93 LEU A N 1
ATOM 745 C CA . LEU A 1 93 ? 9.275 5.149 -14.758 1.00 96.94 93 LEU A CA 1
ATOM 746 C C . LEU A 1 93 ? 9.692 6.298 -15.682 1.00 96.94 93 LEU A C 1
ATOM 748 O O . LEU A 1 93 ? 10.211 6.049 -16.769 1.00 96.94 93 LEU A O 1
ATOM 752 N N . GLU A 1 94 ? 9.510 7.542 -15.233 1.00 98.06 94 GLU A N 1
ATOM 753 C CA . GLU A 1 94 ? 9.972 8.734 -15.947 1.00 98.06 94 GLU A CA 1
ATOM 754 C C . GLU A 1 94 ? 11.490 8.684 -16.169 1.00 98.06 94 GLU A C 1
ATOM 756 O O . GLU A 1 94 ? 11.966 8.836 -17.297 1.00 98.06 94 GLU A O 1
ATOM 761 N N . SER A 1 95 ? 12.252 8.367 -15.119 1.00 96.50 95 SER A N 1
ATOM 762 C CA . SER A 1 95 ? 13.705 8.185 -15.212 1.00 96.50 95 SER A CA 1
ATOM 763 C C . SER A 1 95 ? 14.077 7.091 -16.219 1.00 96.50 95 SER A C 1
ATOM 765 O O . SER A 1 95 ? 14.958 7.290 -17.059 1.00 96.50 95 SER A O 1
ATOM 767 N N . ALA A 1 96 ? 13.389 5.946 -16.182 1.00 96.12 96 ALA A N 1
ATOM 768 C CA . ALA A 1 96 ? 13.629 4.829 -17.088 1.00 96.12 96 ALA A CA 1
ATOM 769 C C . ALA A 1 96 ? 13.370 5.206 -18.557 1.00 96.12 96 ALA A C 1
ATOM 771 O O . ALA A 1 96 ? 14.174 4.856 -19.425 1.00 96.12 96 ALA A O 1
ATOM 772 N N . ALA A 1 97 ? 12.294 5.952 -18.827 1.00 97.88 97 ALA A N 1
ATOM 773 C CA . ALA A 1 97 ? 11.949 6.436 -20.160 1.00 97.88 97 ALA A CA 1
ATOM 774 C C . ALA A 1 97 ? 13.009 7.406 -20.707 1.00 97.88 97 ALA A C 1
ATOM 776 O O . ALA A 1 97 ? 13.526 7.195 -21.805 1.00 97.88 97 ALA A O 1
ATOM 777 N N . ILE A 1 98 ? 13.426 8.397 -19.909 1.00 98.25 98 ILE A N 1
ATOM 778 C CA . ILE A 1 98 ? 14.482 9.349 -20.293 1.00 98.25 98 ILE A CA 1
ATOM 779 C C . ILE A 1 98 ? 15.793 8.611 -20.593 1.00 98.25 98 ILE A C 1
ATOM 781 O O . ILE A 1 98 ? 16.476 8.898 -21.574 1.00 98.25 98 ILE A O 1
ATOM 785 N N . LEU A 1 99 ? 16.175 7.640 -19.761 1.00 96.62 99 LEU A N 1
ATOM 786 C CA . LEU A 1 99 ? 17.416 6.887 -19.948 1.00 96.62 99 LEU A CA 1
ATOM 787 C C . LEU A 1 99 ? 17.368 5.978 -21.179 1.00 96.62 99 LEU A C 1
ATOM 789 O O . LEU A 1 99 ? 18.389 5.820 -21.852 1.00 96.62 99 LEU A O 1
ATOM 793 N N . LEU A 1 100 ? 16.200 5.418 -21.498 1.00 96.06 100 LEU A N 1
ATOM 794 C CA . LEU A 1 100 ? 15.980 4.649 -22.717 1.00 96.06 100 LEU A CA 1
ATOM 795 C C . LEU A 1 100 ? 16.168 5.523 -23.965 1.00 96.06 100 LEU A C 1
ATOM 797 O O . LEU A 1 100 ? 16.884 5.116 -24.878 1.00 96.06 100 LEU A O 1
ATOM 801 N N . GLU A 1 101 ? 15.608 6.736 -23.980 1.00 97.06 101 GLU A N 1
ATOM 802 C CA . GLU A 1 101 ? 15.787 7.706 -25.075 1.00 97.06 101 GLU A CA 1
ATOM 803 C C . GLU A 1 101 ? 17.251 8.112 -25.281 1.00 97.06 101 GLU A C 1
ATOM 805 O O . GLU A 1 101 ? 17.672 8.430 -26.392 1.00 97.06 101 GLU A O 1
ATOM 810 N N . ARG A 1 102 ? 18.047 8.103 -24.208 1.00 97.44 102 ARG A N 1
ATOM 811 C CA . ARG A 1 102 ? 19.485 8.420 -24.234 1.00 97.44 102 ARG A CA 1
ATOM 812 C C . ARG A 1 102 ? 20.374 7.192 -24.449 1.00 97.44 102 ARG A C 1
ATOM 814 O O . ARG A 1 102 ? 21.579 7.276 -24.201 1.00 97.44 102 ARG A O 1
ATOM 821 N N . GLU A 1 103 ? 19.786 6.066 -24.857 1.00 94.94 103 GLU A N 1
ATOM 822 C CA . GLU A 1 103 ? 20.466 4.789 -25.119 1.00 94.94 103 GLU A CA 1
ATOM 823 C C . GLU A 1 103 ? 21.245 4.249 -23.900 1.00 94.94 103 GLU A C 1
ATOM 825 O O . GLU A 1 103 ? 22.179 3.452 -24.007 1.00 94.94 103 GLU A O 1
ATOM 830 N N . LYS A 1 104 ? 20.861 4.661 -22.684 1.00 93.38 104 LYS A N 1
ATOM 831 C CA . LYS A 1 104 ? 21.430 4.169 -21.422 1.00 93.38 104 LYS A CA 1
ATOM 832 C C . LYS A 1 104 ? 20.681 2.918 -20.964 1.00 93.38 104 LYS A C 1
ATOM 834 O O . LYS A 1 104 ? 20.079 2.894 -19.895 1.00 93.38 104 LYS A O 1
ATOM 839 N N . HIS A 1 105 ? 20.747 1.858 -21.771 1.00 91.25 105 HIS A N 1
ATOM 840 C CA . HIS A 1 105 ? 19.917 0.651 -21.635 1.00 91.25 105 HIS A CA 1
ATOM 841 C C . HIS A 1 105 ? 20.001 -0.029 -20.263 1.00 91.25 105 HIS A C 1
ATOM 843 O O . HIS A 1 105 ? 18.972 -0.354 -1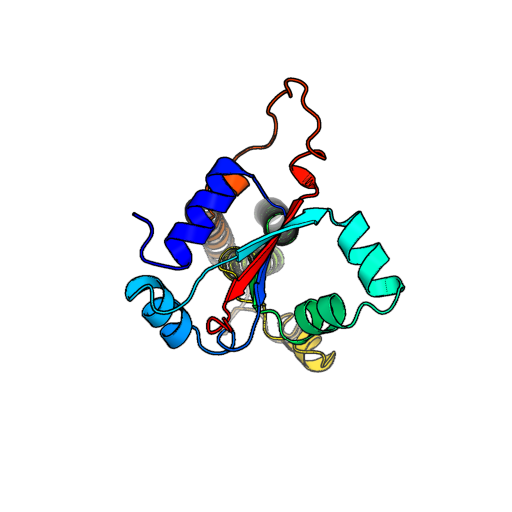9.671 1.00 91.25 105 HIS A O 1
ATOM 849 N N . ARG A 1 106 ? 21.217 -0.202 -19.722 1.00 87.50 106 ARG A N 1
ATOM 850 C CA . ARG A 1 106 ? 21.414 -0.787 -18.384 1.00 87.50 106 ARG A CA 1
ATOM 851 C C . ARG A 1 106 ? 20.715 0.037 -17.304 1.00 87.50 106 ARG A C 1
ATOM 853 O O . ARG A 1 106 ? 20.043 -0.525 -16.447 1.00 87.50 106 ARG A O 1
ATOM 860 N N . ALA A 1 107 ? 20.852 1.361 -17.360 1.00 87.50 107 ALA A N 1
ATOM 861 C CA . ALA A 1 107 ? 20.227 2.254 -16.392 1.00 87.50 107 ALA A CA 1
ATOM 862 C C . ALA A 1 107 ? 18.697 2.249 -16.548 1.00 87.50 107 ALA A C 1
ATOM 864 O O . ALA A 1 107 ? 17.990 2.111 -15.556 1.00 87.50 107 ALA A O 1
ATOM 865 N N . ALA A 1 108 ? 18.188 2.282 -17.783 1.00 93.50 108 ALA A N 1
ATOM 866 C CA . ALA A 1 108 ? 16.757 2.171 -18.060 1.00 93.50 108 ALA A CA 1
ATOM 867 C C . ALA A 1 108 ? 16.143 0.878 -17.486 1.00 93.50 108 ALA A C 1
ATOM 869 O O . ALA A 1 108 ? 15.079 0.927 -16.875 1.00 93.50 108 ALA A O 1
ATOM 870 N N . CYS A 1 109 ? 16.833 -0.266 -17.601 1.00 89.75 109 CYS A N 1
ATOM 871 C CA . CYS A 1 109 ? 16.375 -1.524 -16.998 1.00 89.75 109 CYS A CA 1
ATOM 872 C C . CYS A 1 109 ? 16.299 -1.454 -15.467 1.00 89.75 109 CYS A C 1
ATOM 874 O O . CYS A 1 109 ? 15.317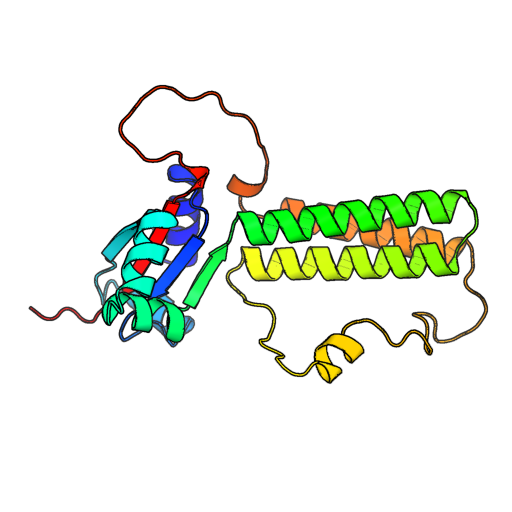 -1.911 -14.886 1.00 89.75 109 CYS A O 1
ATOM 876 N N . LEU A 1 110 ? 17.320 -0.879 -14.820 1.00 87.69 110 LEU A N 1
ATOM 877 C CA . LEU A 1 110 ? 17.365 -0.740 -13.361 1.00 87.69 110 LEU A CA 1
ATOM 878 C C . LEU A 1 110 ? 16.210 0.132 -12.856 1.00 87.69 110 LEU A C 1
ATOM 880 O O . LEU A 1 110 ? 15.471 -0.288 -11.972 1.00 87.69 110 LEU A O 1
ATOM 884 N N . HIS A 1 111 ? 15.997 1.298 -13.466 1.00 90.81 111 HIS A N 1
ATOM 885 C CA . HIS A 1 111 ? 14.882 2.178 -13.110 1.00 90.81 111 HIS A CA 1
ATOM 886 C C . HIS A 1 111 ? 13.514 1.527 -13.399 1.00 90.81 111 HIS A C 1
ATOM 888 O O . HIS A 1 111 ? 12.600 1.615 -12.580 1.00 90.81 111 HIS A O 1
ATOM 894 N N . GLY A 1 112 ? 13.381 0.767 -14.495 1.00 92.00 112 GLY A N 1
ATOM 895 C CA . GLY A 1 112 ? 12.174 -0.021 -14.770 1.00 92.00 112 GLY A CA 1
ATOM 896 C C . GLY A 1 112 ? 11.866 -1.046 -13.669 1.00 92.00 112 GLY A C 1
ATOM 897 O O . GLY A 1 112 ? 10.727 -1.158 -13.218 1.00 92.00 112 GLY A O 1
ATOM 898 N N . GLN A 1 113 ? 12.879 -1.753 -13.165 1.00 89.81 113 GLN A N 1
ATOM 899 C CA . GLN A 1 113 ? 12.717 -2.691 -12.052 1.00 89.81 113 GLN A CA 1
ATOM 900 C C . GLN A 1 113 ? 12.353 -1.977 -10.736 1.00 89.81 113 GLN A C 1
ATOM 902 O O . GLN A 1 113 ? 11.457 -2.440 -10.026 1.00 89.81 113 GLN A O 1
ATOM 907 N N . GLN A 1 114 ? 12.979 -0.834 -10.433 1.00 89.25 114 GLN A N 1
ATOM 908 C CA . GLN A 1 114 ? 12.636 -0.028 -9.254 1.00 89.25 114 GLN A CA 1
ATOM 909 C C . GLN A 1 114 ? 11.186 0.472 -9.304 1.00 89.25 114 GLN A C 1
ATOM 911 O O . GLN A 1 114 ? 10.487 0.422 -8.291 1.00 89.25 114 GLN A O 1
ATOM 916 N N . CYS A 1 115 ? 10.708 0.889 -10.481 1.00 93.94 115 CYS A N 1
ATOM 917 C CA . CYS A 1 115 ? 9.307 1.246 -10.695 1.00 93.94 115 CYS A CA 1
ATOM 918 C C . CYS A 1 115 ? 8.370 0.092 -10.303 1.00 93.94 115 CYS A C 1
ATOM 920 O O . CYS A 1 115 ? 7.474 0.278 -9.476 1.00 93.94 115 CYS A O 1
ATOM 922 N N . VAL A 1 116 ? 8.609 -1.116 -10.832 1.00 90.56 116 VAL A N 1
ATOM 923 C CA . VAL A 1 116 ? 7.793 -2.304 -10.520 1.00 90.56 116 VAL A CA 1
ATOM 924 C C . VAL A 1 116 ? 7.815 -2.609 -9.022 1.00 90.56 116 VAL A C 1
ATOM 926 O O . VAL A 1 116 ? 6.761 -2.814 -8.421 1.00 90.56 116 VAL A O 1
ATOM 929 N N . GLU A 1 117 ? 8.993 -2.607 -8.397 1.00 88.50 117 GLU A N 1
ATOM 930 C CA . GLU A 1 117 ? 9.140 -2.883 -6.965 1.00 88.50 117 GLU A CA 1
ATOM 931 C C . GLU A 1 117 ? 8.328 -1.900 -6.108 1.00 88.50 117 GLU A C 1
ATOM 933 O O . GLU A 1 117 ? 7.579 -2.312 -5.215 1.00 88.50 117 GLU A O 1
ATOM 938 N N . ARG A 1 118 ? 8.441 -0.598 -6.388 1.00 87.00 118 ARG A N 1
ATOM 939 C CA . ARG A 1 118 ? 7.717 0.444 -5.652 1.00 87.00 118 ARG A CA 1
ATOM 940 C C . ARG A 1 118 ? 6.212 0.376 -5.882 1.00 87.00 118 ARG A C 1
ATOM 942 O O . ARG A 1 118 ? 5.453 0.477 -4.919 1.00 87.00 118 ARG A O 1
ATOM 949 N N . ALA A 1 119 ? 5.775 0.116 -7.114 1.00 87.56 119 ALA A N 1
ATOM 950 C CA . ALA A 1 119 ? 4.363 -0.073 -7.429 1.00 87.56 119 ALA A CA 1
ATOM 951 C C . ALA A 1 119 ? 3.773 -1.272 -6.660 1.00 87.56 119 ALA A C 1
ATOM 953 O O . ALA A 1 119 ? 2.699 -1.167 -6.063 1.00 87.56 119 ALA A O 1
ATOM 954 N N . LEU A 1 120 ? 4.494 -2.395 -6.587 1.00 86.00 120 LEU A N 1
ATOM 955 C CA . LEU A 1 120 ? 4.065 -3.564 -5.814 1.00 86.00 120 LEU A CA 1
ATOM 956 C C . LEU A 1 120 ? 4.030 -3.287 -4.303 1.00 86.00 120 LEU A C 1
ATOM 958 O O . LEU A 1 120 ? 3.084 -3.707 -3.634 1.00 86.00 120 LEU A O 1
ATOM 962 N N . LYS A 1 121 ? 4.994 -2.534 -3.757 1.00 84.06 121 LYS A N 1
ATOM 963 C CA . LYS A 1 121 ? 4.956 -2.071 -2.355 1.00 84.06 121 LYS A CA 1
ATOM 964 C C . LYS A 1 121 ? 3.730 -1.202 -2.076 1.00 84.06 121 LYS A C 1
ATOM 966 O O . LYS A 1 121 ? 3.068 -1.397 -1.054 1.00 84.06 121 LYS A O 1
ATOM 971 N N . ALA A 1 122 ? 3.385 -0.306 -3.000 1.00 85.62 122 ALA A N 1
ATOM 972 C CA . ALA A 1 122 ? 2.148 0.466 -2.941 1.00 85.62 122 ALA A CA 1
ATOM 973 C C . ALA A 1 122 ? 0.917 -0.456 -2.901 1.00 85.62 122 ALA A C 1
ATOM 975 O O . ALA A 1 122 ? 0.052 -0.302 -2.039 1.00 85.62 122 ALA A O 1
ATOM 976 N N . LEU A 1 123 ? 0.853 -1.466 -3.775 1.00 84.31 123 LEU A N 1
ATOM 977 C CA . LEU A 1 123 ? -0.259 -2.420 -3.801 1.00 84.31 123 LEU A CA 1
ATOM 978 C C . LEU A 1 123 ? -0.418 -3.178 -2.474 1.00 84.31 123 LEU A C 1
ATOM 980 O O . LEU A 1 123 ? -1.544 -3.346 -1.998 1.00 84.31 123 LEU A O 1
ATOM 984 N N . LEU A 1 124 ? 0.687 -3.629 -1.874 1.00 81.50 124 LEU A N 1
ATOM 985 C CA . LEU A 1 124 ? 0.673 -4.317 -0.579 1.00 81.50 124 LEU A CA 1
ATOM 986 C C . LEU A 1 124 ? 0.117 -3.407 0.523 1.00 81.50 124 LEU A C 1
ATOM 988 O O . LEU A 1 124 ? -0.840 -3.781 1.208 1.00 81.50 124 LEU A O 1
ATOM 992 N N . LEU A 1 125 ? 0.630 -2.178 0.626 1.00 77.25 125 LEU A N 1
ATOM 993 C CA . LEU A 1 125 ? 0.166 -1.193 1.606 1.00 77.25 125 LEU A CA 1
ATOM 994 C C . LEU A 1 125 ? -1.308 -0.822 1.416 1.00 77.25 125 LEU A C 1
ATOM 996 O O . LEU A 1 125 ? -2.065 -0.778 2.390 1.00 77.25 125 LEU A O 1
ATOM 1000 N N . GLY A 1 126 ? -1.748 -0.637 0.170 1.00 76.75 126 GLY A N 1
ATOM 1001 C CA . GLY A 1 126 ? -3.148 -0.372 -0.166 1.00 76.75 126 GLY A CA 1
ATOM 1002 C C . GLY A 1 126 ? -4.095 -1.514 0.228 1.00 76.75 126 GLY A C 1
ATOM 1003 O O . GLY A 1 126 ? -5.292 -1.289 0.423 1.00 76.75 126 GLY A O 1
ATOM 1004 N N . ARG A 1 127 ? -3.563 -2.732 0.396 1.00 75.75 127 ARG A N 1
ATOM 1005 C CA . ARG A 1 127 ? -4.277 -3.921 0.890 1.00 75.75 127 ARG A CA 1
ATOM 1006 C C . ARG A 1 127 ? -4.119 -4.154 2.398 1.00 75.75 127 ARG A C 1
ATOM 1008 O O . ARG A 1 127 ? -4.546 -5.199 2.887 1.00 75.75 127 ARG A O 1
ATOM 1015 N N . GLY A 1 128 ? -3.496 -3.229 3.133 1.00 69.88 128 GLY A N 1
ATOM 1016 C CA . GLY A 1 128 ? -3.211 -3.404 4.561 1.00 69.88 128 GLY A CA 1
ATOM 1017 C C . GLY A 1 128 ? -2.175 -4.494 4.844 1.00 69.88 128 GLY A C 1
ATOM 1018 O O . GLY A 1 128 ? -2.080 -5.002 5.958 1.00 69.88 128 GLY A O 1
ATOM 1019 N N . GLN A 1 129 ? -1.404 -4.894 3.835 1.00 69.44 129 GLN A N 1
ATOM 1020 C CA . GLN A 1 129 ? -0.269 -5.787 4.005 1.00 69.44 129 GLN A CA 1
ATOM 1021 C C . GLN A 1 129 ? 0.959 -4.896 4.153 1.00 69.44 129 GLN A C 1
ATOM 1023 O O . GLN A 1 129 ? 1.403 -4.259 3.200 1.00 69.44 129 GLN A O 1
ATOM 1028 N N . GLY A 1 130 ? 1.464 -4.772 5.380 1.00 57.62 130 GLY A N 1
ATOM 1029 C CA . GLY A 1 130 ? 2.709 -4.048 5.602 1.00 57.62 130 GLY A CA 1
ATOM 1030 C C . GLY A 1 130 ? 3.848 -4.728 4.834 1.00 57.62 130 GLY A C 1
ATOM 1031 O O . GLY A 1 130 ? 3.882 -5.963 4.803 1.00 57.62 130 GLY A O 1
ATOM 1032 N N . PRO A 1 131 ? 4.790 -3.976 4.235 1.00 51.09 131 PRO A N 1
ATOM 1033 C CA . PRO A 1 131 ? 6.059 -4.569 3.845 1.00 51.09 131 PRO A CA 1
ATOM 1034 C C . PRO A 1 131 ? 6.680 -5.223 5.093 1.00 51.09 131 PRO A C 1
ATOM 1036 O O . PRO A 1 131 ? 6.499 -4.700 6.201 1.00 51.09 131 PRO A O 1
ATOM 1039 N N . PRO A 1 132 ? 7.353 -6.378 4.957 1.00 50.88 132 PRO A N 1
ATOM 1040 C CA . PRO A 1 132 ? 7.964 -7.053 6.096 1.00 50.88 132 PRO A CA 1
ATOM 1041 C C . PRO A 1 132 ? 8.825 -6.062 6.891 1.00 50.88 132 PRO A C 1
ATOM 1043 O O . PRO A 1 132 ? 9.560 -5.263 6.312 1.00 50.88 132 PRO A O 1
ATOM 1046 N N . ARG A 1 133 ? 8.699 -6.076 8.225 1.00 47.19 133 ARG A N 1
ATOM 1047 C CA . ARG A 1 133 ? 9.494 -5.230 9.128 1.00 47.19 133 ARG A CA 1
ATOM 1048 C C . ARG A 1 133 ? 10.938 -5.743 9.185 1.00 47.19 133 ARG A C 1
ATOM 1050 O O . ARG A 1 133 ? 11.358 -6.283 10.202 1.00 47.19 133 ARG A O 1
ATOM 1057 N N . SER A 1 134 ? 11.700 -5.581 8.111 1.00 43.16 134 SER A N 1
ATOM 1058 C CA . SER A 1 134 ? 13.142 -5.813 8.121 1.00 43.16 134 SER A CA 1
ATOM 1059 C C . SER A 1 134 ? 13.831 -4.575 8.709 1.00 43.16 134 SER A C 1
ATOM 1061 O O . SER A 1 134 ? 14.081 -3.598 8.006 1.00 43.16 134 SER A O 1
ATOM 1063 N N . HIS A 1 135 ? 14.100 -4.588 10.018 1.00 39.84 135 HIS A N 1
ATOM 1064 C CA . HIS A 1 135 ? 14.951 -3.584 10.684 1.00 39.84 135 HIS A CA 1
ATOM 1065 C C . HIS A 1 135 ? 16.449 -3.917 10.563 1.00 39.84 135 HIS A C 1
ATOM 1067 O O . HIS A 1 135 ? 17.275 -3.316 11.245 1.00 39.84 135 HIS A O 1
ATOM 1073 N N . ASP A 1 136 ? 16.812 -4.866 9.700 1.00 43.84 136 ASP A N 1
ATOM 1074 C CA . ASP A 1 136 ? 18.199 -5.129 9.353 1.00 43.84 136 ASP A CA 1
ATOM 1075 C C . ASP A 1 136 ? 18.592 -4.236 8.168 1.00 43.84 136 ASP A C 1
ATOM 1077 O O . ASP A 1 136 ? 18.073 -4.367 7.056 1.00 43.84 136 ASP A O 1
ATOM 1081 N N . VAL A 1 137 ? 19.522 -3.309 8.412 1.00 43.56 137 VAL A N 1
ATOM 1082 C CA . VAL A 1 137 ? 20.117 -2.452 7.376 1.00 43.56 137 VAL A CA 1
ATOM 1083 C C . VAL A 1 137 ? 20.707 -3.300 6.247 1.00 43.56 137 VAL A C 1
ATOM 1085 O O . VAL A 1 137 ? 20.669 -2.884 5.094 1.00 43.56 137 VAL A O 1
ATOM 1088 N N . VAL A 1 138 ? 21.189 -4.507 6.548 1.00 50.03 138 VAL A N 1
ATOM 1089 C CA . VAL A 1 138 ? 21.707 -5.461 5.568 1.00 50.03 138 VAL A CA 1
ATOM 1090 C C . VAL A 1 138 ? 20.580 -6.068 4.728 1.00 50.03 138 VAL A C 1
ATOM 1092 O O . VAL A 1 138 ? 20.767 -6.232 3.529 1.00 50.03 138 VAL A O 1
ATOM 1095 N N . GLU A 1 139 ? 19.394 -6.345 5.279 1.00 49.34 139 GLU A N 1
ATOM 1096 C CA . GLU A 1 139 ? 18.231 -6.748 4.464 1.00 49.34 139 GLU A CA 1
ATOM 1097 C C . GLU A 1 139 ? 17.686 -5.591 3.621 1.00 49.34 139 GLU A C 1
ATOM 1099 O O . GLU A 1 139 ? 17.349 -5.799 2.459 1.00 49.34 139 GLU A O 1
ATOM 1104 N N . LEU A 1 140 ? 17.669 -4.363 4.148 1.00 42.22 140 LEU A N 1
ATOM 1105 C CA . LEU A 1 140 ? 17.340 -3.157 3.375 1.00 42.22 140 LEU A CA 1
ATOM 1106 C C . LEU A 1 140 ? 18.339 -2.916 2.235 1.00 42.22 140 LEU A C 1
ATOM 1108 O O . LEU A 1 140 ? 17.945 -2.507 1.141 1.00 42.22 140 LEU A O 1
ATOM 1112 N N . TYR A 1 141 ? 19.621 -3.190 2.481 1.00 41.03 141 TYR A N 1
ATOM 1113 C CA . TYR A 1 141 ? 20.688 -3.081 1.491 1.00 41.03 141 TYR A CA 1
ATOM 1114 C C . TYR A 1 141 ? 20.684 -4.240 0.487 1.00 41.03 141 TYR A C 1
ATOM 1116 O O . TYR A 1 141 ? 21.032 -4.013 -0.659 1.00 41.03 141 TYR A O 1
ATOM 1124 N N . ARG A 1 142 ? 20.259 -5.452 0.875 1.00 41.66 142 ARG A N 1
ATOM 1125 C CA . ARG A 1 142 ? 20.066 -6.603 -0.034 1.00 41.66 142 ARG A CA 1
ATOM 1126 C C . ARG A 1 142 ? 18.773 -6.511 -0.847 1.00 41.66 142 ARG A C 1
ATOM 1128 O O . ARG A 1 142 ? 18.702 -7.067 -1.937 1.00 41.66 142 ARG A O 1
ATOM 1135 N N . GLY A 1 143 ? 17.749 -5.848 -0.305 1.00 44.06 143 GLY A N 1
ATOM 1136 C CA . GLY A 1 143 ? 16.474 -5.593 -0.976 1.00 44.06 143 GLY A CA 1
ATOM 1137 C C . GLY A 1 143 ? 16.569 -4.495 -2.034 1.00 44.06 143 GLY A C 1
ATOM 1138 O O . GLY A 1 143 ? 15.808 -4.514 -2.994 1.00 44.06 143 GLY A O 1
ATOM 1139 N N . ARG A 1 144 ? 17.537 -3.575 -1.909 1.00 47.25 144 ARG A N 1
ATOM 1140 C CA . ARG A 1 144 ? 18.058 -2.859 -3.075 1.00 47.25 144 ARG A CA 1
ATOM 1141 C C . ARG A 1 144 ? 18.971 -3.837 -3.796 1.00 47.25 144 ARG A C 1
ATOM 1143 O O . ARG A 1 144 ? 19.961 -4.265 -3.223 1.00 47.25 144 ARG A O 1
ATOM 1150 N N . TYR A 1 145 ? 18.599 -4.229 -5.006 1.00 44.06 145 TYR A N 1
ATOM 1151 C CA . TYR A 1 145 ? 19.366 -5.154 -5.837 1.00 44.06 145 TYR A CA 1
ATOM 1152 C C . TYR A 1 145 ? 20.884 -4.977 -5.682 1.00 44.06 145 TYR A C 1
ATOM 1154 O O . TYR A 1 145 ? 21.354 -3.832 -5.695 1.00 44.06 145 TYR A O 1
ATOM 1162 N N . PRO A 1 146 ? 21.660 -6.070 -5.573 1.00 44.97 146 PRO A N 1
ATOM 1163 C CA . PRO A 1 146 ? 23.105 -5.960 -5.526 1.00 44.97 146 PRO A CA 1
ATOM 1164 C C . PRO A 1 146 ? 23.564 -5.221 -6.783 1.00 44.97 146 PRO A C 1
ATOM 1166 O O . PRO A 1 146 ? 23.374 -5.677 -7.907 1.00 44.97 146 PRO A O 1
ATOM 1169 N N . THR A 1 147 ? 24.193 -4.065 -6.588 1.00 46.00 147 THR A N 1
ATOM 1170 C CA . THR A 1 147 ? 24.778 -3.221 -7.642 1.00 46.00 147 THR A CA 1
ATOM 1171 C C . THR A 1 147 ? 25.872 -3.926 -8.462 1.00 46.00 147 THR A C 1
ATOM 1173 O O . THR A 1 147 ? 26.360 -3.362 -9.442 1.00 46.00 147 THR A O 1
ATOM 1176 N N . GLU A 1 148 ? 26.215 -5.162 -8.094 1.00 41.00 148 GLU A N 1
ATOM 1177 C CA . GLU A 1 148 ? 27.271 -5.997 -8.668 1.00 41.00 148 GLU A CA 1
ATOM 1178 C C . GLU A 1 148 ? 26.721 -7.110 -9.594 1.00 41.00 148 GLU A C 1
ATOM 1180 O O . GLU A 1 148 ? 27.396 -7.484 -10.547 1.00 41.00 148 GLU A O 1
ATOM 1185 N N . GLU A 1 149 ? 25.477 -7.577 -9.407 1.00 45.88 149 GLU A N 1
ATOM 1186 C CA . GLU A 1 149 ? 24.839 -8.609 -10.248 1.00 45.88 149 GLU A CA 1
ATOM 1187 C C . GLU A 1 149 ? 23.536 -8.057 -10.835 1.00 45.88 149 GLU A C 1
ATOM 1189 O O . GLU A 1 149 ? 22.464 -8.086 -10.233 1.00 45.88 149 GLU A O 1
ATOM 1194 N N . GLY A 1 150 ? 23.668 -7.460 -12.021 1.00 46.66 150 GLY A N 1
ATOM 1195 C CA . GLY A 1 150 ? 22.557 -6.871 -12.756 1.00 46.66 150 GLY A CA 1
ATOM 1196 C C . GLY A 1 150 ? 21.468 -7.887 -13.110 1.00 46.66 150 GLY A C 1
ATOM 1197 O O . GLY A 1 150 ? 21.710 -9.083 -13.208 1.00 46.66 150 GLY A O 1
ATOM 1198 N N . LEU A 1 151 ? 20.275 -7.356 -13.386 1.00 51.03 151 LEU A N 1
ATOM 1199 C CA . LEU A 1 151 ? 19.030 -8.025 -13.798 1.00 51.03 151 LEU A CA 1
ATOM 1200 C C . LEU A 1 151 ? 19.152 -9.048 -14.955 1.00 51.03 151 LEU A C 1
ATOM 1202 O O . LEU A 1 151 ? 18.164 -9.672 -15.336 1.00 51.03 151 LEU A O 1
ATOM 1206 N N . LEU A 1 152 ? 20.326 -9.190 -15.567 1.00 49.50 152 LEU A N 1
ATOM 1207 C CA . LEU A 1 152 ? 20.542 -9.986 -16.762 1.00 49.50 152 LEU A CA 1
ATOM 1208 C C . LEU A 1 152 ? 21.587 -11.064 -16.476 1.00 49.50 152 LEU A C 1
ATOM 1210 O O . LEU A 1 152 ? 22.761 -10.740 -16.306 1.00 49.50 152 LEU A O 1
ATOM 1214 N N . PRO A 1 153 ? 21.192 -12.348 -16.467 1.00 52.53 153 PRO A N 1
ATOM 1215 C CA . PRO A 1 153 ? 22.127 -13.439 -16.235 1.00 52.53 153 PRO A CA 1
ATOM 1216 C C . PRO A 1 153 ? 23.182 -13.577 -17.350 1.00 52.53 153 PRO A C 1
ATOM 1218 O O . PRO A 1 153 ? 24.185 -14.256 -17.139 1.00 52.53 153 PRO A O 1
ATOM 1221 N N . HIS A 1 154 ? 23.012 -12.933 -18.518 1.00 49.84 154 HIS A N 1
ATOM 1222 C CA . HIS A 1 154 ? 23.908 -13.090 -19.668 1.00 49.84 154 HIS A CA 1
ATOM 1223 C C . HIS A 1 154 ? 24.048 -11.797 -20.504 1.00 49.84 154 HIS A C 1
ATOM 1225 O O . HIS A 1 154 ? 23.057 -11.297 -21.026 1.00 49.84 154 HIS A O 1
ATOM 1231 N N . GLY A 1 155 ? 25.284 -11.320 -20.710 1.00 61.38 155 GLY A N 1
ATOM 1232 C CA . GLY A 1 155 ? 25.643 -10.339 -21.752 1.00 61.38 155 GLY A CA 1
ATOM 1233 C C . GLY A 1 155 ? 25.426 -8.849 -21.437 1.00 61.38 155 GLY A C 1
ATOM 1234 O O . GLY A 1 155 ? 24.986 -8.467 -20.354 1.00 61.38 155 GLY A O 1
ATOM 1235 N N . GLU A 1 156 ? 25.784 -7.993 -22.401 1.00 72.88 156 GLU A N 1
ATOM 1236 C CA . GLU A 1 156 ? 25.515 -6.549 -22.353 1.00 72.88 156 GLU 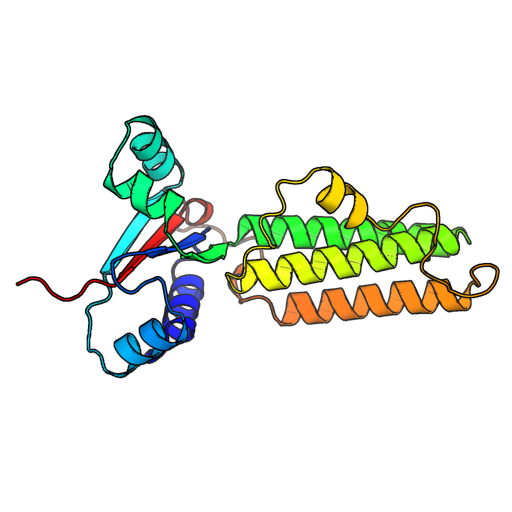A CA 1
ATOM 1237 C C . GLU A 1 156 ? 24.017 -6.269 -22.543 1.00 72.88 156 GLU A C 1
ATOM 1239 O O . GLU A 1 156 ? 23.367 -6.861 -23.402 1.00 72.88 156 GLU A O 1
ATOM 1244 N N . THR A 1 157 ? 23.465 -5.336 -21.763 1.00 80.19 157 THR A N 1
ATOM 1245 C CA . THR A 1 157 ? 22.053 -4.940 -21.864 1.00 80.19 157 THR A CA 1
ATOM 1246 C C . THR A 1 157 ? 21.738 -4.340 -23.232 1.00 80.19 157 THR A C 1
ATOM 1248 O O . THR A 1 157 ? 22.274 -3.288 -23.594 1.00 80.19 157 THR A O 1
ATOM 1251 N N . THR A 1 158 ? 20.816 -4.960 -23.967 1.00 89.38 158 THR A N 1
ATOM 1252 C CA . THR A 1 158 ? 20.423 -4.481 -25.294 1.00 89.38 158 THR A CA 1
ATOM 1253 C C . THR A 1 158 ? 19.337 -3.405 -25.222 1.00 89.38 158 THR A C 1
ATOM 1255 O O . THR A 1 158 ? 18.640 -3.236 -24.217 1.00 89.38 158 THR A O 1
ATOM 1258 N N . ALA A 1 159 ? 19.142 -2.686 -26.330 1.00 91.56 159 ALA A N 1
ATOM 1259 C CA . ALA A 1 159 ? 18.022 -1.758 -26.473 1.00 91.56 159 ALA A CA 1
ATOM 1260 C C . ALA A 1 159 ? 16.659 -2.472 -26.387 1.00 91.56 159 ALA A C 1
ATOM 1262 O O . ALA A 1 159 ? 15.669 -1.879 -25.963 1.00 91.56 159 ALA A O 1
ATOM 1263 N N . GLU A 1 160 ? 16.595 -3.740 -26.804 1.00 91.88 160 GLU A N 1
ATOM 1264 C CA . GLU A 1 160 ? 15.380 -4.549 -26.720 1.00 91.88 160 GLU A CA 1
ATOM 1265 C C . GLU A 1 160 ? 15.043 -4.903 -25.271 1.00 91.88 160 GLU A C 1
ATOM 1267 O O . GLU A 1 160 ? 13.893 -4.729 -24.864 1.00 91.88 160 GLU A O 1
ATOM 1272 N N . ASP A 1 161 ? 16.040 -5.298 -24.477 1.00 90.06 161 ASP A N 1
ATOM 1273 C CA . ASP A 1 161 ? 15.861 -5.561 -23.046 1.00 90.06 161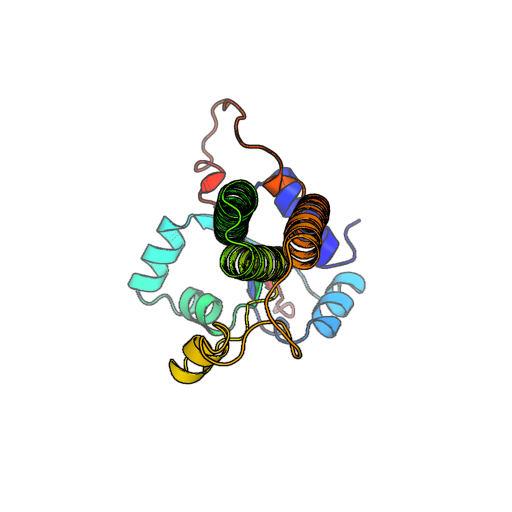 ASP A CA 1
ATOM 1274 C C . ASP A 1 161 ? 15.342 -4.321 -22.322 1.00 90.06 161 ASP A C 1
ATOM 1276 O O . ASP A 1 161 ? 14.368 -4.400 -21.575 1.00 90.06 161 ASP A O 1
ATOM 1280 N N . ALA A 1 162 ? 15.932 -3.158 -22.610 1.00 92.12 162 ALA A N 1
ATOM 1281 C CA . ALA A 1 162 ? 15.509 -1.897 -22.016 1.00 92.12 162 ALA A CA 1
ATOM 1282 C C . ALA A 1 162 ? 14.075 -1.518 -22.403 1.00 92.12 162 ALA A C 1
ATOM 1284 O O . ALA A 1 162 ? 13.283 -1.171 -21.528 1.00 92.12 162 ALA A O 1
ATOM 1285 N N . ARG A 1 163 ? 13.693 -1.660 -23.680 1.00 96.06 163 ARG A N 1
ATOM 1286 C CA . ARG A 1 163 ? 12.300 -1.443 -24.111 1.00 96.06 163 ARG A CA 1
ATOM 1287 C C . ARG A 1 163 ? 11.330 -2.391 -23.411 1.00 96.06 163 ARG A C 1
ATOM 1289 O O . ARG A 1 163 ? 10.266 -1.957 -22.976 1.00 96.06 163 ARG A O 1
ATOM 1296 N N . ARG A 1 164 ? 11.686 -3.672 -23.282 1.00 93.62 164 ARG A N 1
ATOM 1297 C CA . ARG A 1 164 ? 10.857 -4.664 -22.583 1.00 93.62 164 ARG A CA 1
ATOM 1298 C C . ARG A 1 164 ? 10.716 -4.341 -21.098 1.00 93.62 164 ARG A C 1
ATOM 1300 O O . ARG A 1 164 ? 9.609 -4.432 -20.578 1.00 93.62 164 ARG A O 1
ATOM 1307 N N . ALA A 1 165 ? 11.803 -3.950 -20.434 1.00 91.25 165 ALA A N 1
ATOM 1308 C CA . ALA A 1 165 ? 11.797 -3.587 -19.020 1.00 91.25 165 ALA A CA 1
ATOM 1309 C C . ALA A 1 165 ? 10.932 -2.346 -18.755 1.00 91.25 165 ALA A C 1
ATOM 1311 O O . ALA A 1 165 ? 10.075 -2.383 -17.874 1.00 91.25 165 ALA A O 1
ATOM 1312 N N . VAL A 1 166 ? 11.095 -1.284 -19.553 1.00 95.81 166 VAL A N 1
ATOM 1313 C CA . VAL A 1 166 ? 10.271 -0.069 -19.448 1.00 95.81 166 VAL A CA 1
ATOM 1314 C C . VAL A 1 166 ? 8.801 -0.388 -19.730 1.00 95.81 166 VAL A C 1
ATOM 1316 O O . VAL A 1 166 ? 7.943 -0.052 -18.922 1.00 95.81 166 VAL A O 1
ATOM 1319 N N . GLY A 1 167 ? 8.497 -1.131 -20.800 1.00 96.44 167 GLY A N 1
ATOM 1320 C CA . GLY A 1 167 ? 7.118 -1.524 -21.111 1.00 96.44 167 GLY A CA 1
ATOM 1321 C C . GLY A 1 167 ? 6.465 -2.396 -20.028 1.00 96.44 167 GLY A C 1
ATOM 1322 O O . GLY A 1 167 ? 5.276 -2.244 -19.740 1.00 96.44 167 GLY A O 1
ATOM 1323 N N . ALA A 1 168 ? 7.229 -3.284 -19.383 1.00 93.62 168 ALA A N 1
ATOM 1324 C CA . ALA A 1 168 ? 6.751 -4.064 -18.242 1.00 93.62 168 ALA A CA 1
ATOM 1325 C C . ALA A 1 168 ? 6.477 -3.178 -17.016 1.00 93.62 168 ALA A C 1
ATOM 1327 O O . ALA A 1 168 ? 5.464 -3.373 -16.343 1.00 93.62 168 ALA A O 1
ATOM 1328 N N . ALA A 1 169 ? 7.334 -2.188 -16.754 1.00 94.25 169 ALA A N 1
ATOM 1329 C CA . ALA A 1 169 ? 7.139 -1.213 -15.686 1.00 94.25 169 ALA A CA 1
ATOM 1330 C C . ALA A 1 169 ? 5.876 -0.364 -15.905 1.00 94.25 169 ALA A C 1
ATOM 1332 O O . ALA A 1 169 ? 5.050 -0.247 -14.999 1.00 94.25 169 ALA A O 1
ATOM 1333 N N . GLU A 1 170 ? 5.659 0.138 -17.126 1.00 97.56 170 GLU A N 1
ATOM 1334 C CA . GLU A 1 170 ? 4.429 0.849 -17.499 1.00 97.56 170 GLU A CA 1
ATOM 1335 C C . GLU A 1 170 ? 3.176 -0.004 -17.269 1.00 97.56 170 GLU A C 1
ATOM 1337 O O . GLU A 1 170 ? 2.179 0.472 -16.716 1.00 97.56 170 GLU A O 1
ATOM 1342 N N . ALA A 1 171 ? 3.208 -1.269 -17.701 1.00 95.12 171 ALA A N 1
ATOM 1343 C CA . ALA A 1 171 ? 2.091 -2.191 -17.536 1.00 95.12 171 ALA A CA 1
ATOM 1344 C C . ALA A 1 171 ? 1.801 -2.467 -16.055 1.00 95.12 171 ALA A C 1
ATOM 1346 O O . ALA A 1 171 ? 0.660 -2.304 -15.622 1.00 95.12 171 ALA A O 1
ATOM 1347 N N . ALA A 1 172 ? 2.832 -2.785 -15.268 1.00 90.75 172 ALA A N 1
ATOM 1348 C CA . ALA A 1 172 ? 2.697 -3.028 -13.837 1.00 90.75 172 ALA A CA 1
ATOM 1349 C C . ALA A 1 172 ? 2.104 -1.814 -13.108 1.00 90.75 172 ALA A C 1
ATOM 1351 O O . ALA A 1 172 ? 1.185 -1.962 -12.303 1.00 90.75 172 ALA A O 1
ATOM 1352 N N . LEU A 1 173 ? 2.579 -0.605 -13.418 1.00 90.50 173 LEU A N 1
ATOM 1353 C CA . LEU A 1 173 ? 2.083 0.618 -12.793 1.00 90.50 173 LEU A CA 1
ATOM 1354 C C . LEU A 1 173 ? 0.613 0.892 -13.147 1.00 90.50 173 LEU A C 1
ATOM 1356 O O . LEU A 1 173 ? -0.173 1.264 -12.269 1.00 90.50 173 LEU A O 1
ATOM 1360 N N . ARG A 1 174 ? 0.207 0.663 -14.407 1.00 92.88 174 ARG A N 1
ATOM 1361 C CA . ARG A 1 174 ? -1.210 0.733 -14.810 1.00 92.88 174 ARG A CA 1
ATOM 1362 C C . ARG A 1 174 ? -2.066 -0.268 -14.038 1.00 92.88 174 ARG A C 1
ATOM 1364 O O . ARG A 1 174 ? -3.100 0.126 -13.500 1.00 92.88 174 ARG A O 1
ATOM 1371 N N . ASP A 1 175 ? -1.636 -1.523 -13.957 1.00 90.88 175 ASP A N 1
ATOM 1372 C CA . ASP A 1 175 ? -2.391 -2.597 -13.303 1.00 90.88 175 ASP A CA 1
ATOM 1373 C C . ASP A 1 175 ? -2.519 -2.370 -11.791 1.00 90.88 175 ASP A C 1
ATOM 1375 O O . ASP A 1 175 ? -3.587 -2.577 -11.204 1.00 90.88 175 ASP A O 1
ATOM 1379 N N . VAL A 1 176 ? -1.457 -1.872 -11.149 1.00 88.25 176 VAL A N 1
ATOM 1380 C CA . VAL A 1 176 ? -1.477 -1.483 -9.735 1.00 88.25 176 VAL A CA 1
ATOM 1381 C C . VAL A 1 176 ? -2.453 -0.332 -9.508 1.00 88.25 176 VAL A C 1
ATOM 1383 O O . VAL A 1 176 ? -3.333 -0.455 -8.658 1.00 88.25 176 VAL A O 1
ATOM 1386 N N . ARG A 1 177 ? -2.372 0.754 -10.290 1.00 86.81 177 ARG A N 1
ATOM 1387 C CA . ARG A 1 177 ? -3.318 1.884 -10.193 1.00 86.81 177 ARG A CA 1
ATOM 1388 C C . ARG A 1 177 ? -4.764 1.439 -10.426 1.00 86.81 177 ARG A C 1
ATOM 1390 O O . ARG A 1 177 ? -5.681 1.913 -9.753 1.00 86.81 177 ARG A O 1
ATOM 1397 N N . ALA A 1 178 ? -4.977 0.501 -11.349 1.00 85.50 178 ALA A N 1
ATOM 1398 C CA . ALA A 1 178 ? -6.286 -0.089 -11.582 1.00 85.50 178 ALA A CA 1
ATOM 1399 C C . ALA A 1 178 ? -6.777 -0.900 -10.365 1.00 85.50 178 ALA A C 1
ATOM 1401 O O . ALA A 1 178 ? -7.965 -0.867 -10.046 1.00 85.50 178 ALA A O 1
ATOM 1402 N N . SER A 1 179 ? -5.866 -1.567 -9.659 1.00 81.81 179 SER A N 1
ATOM 1403 C CA . SER A 1 179 ? -6.153 -2.391 -8.479 1.00 81.81 179 SER A CA 1
ATOM 1404 C C . SER A 1 179 ? -6.285 -1.599 -7.170 1.00 81.81 179 SER A C 1
ATOM 1406 O O . SER A 1 179 ? -6.810 -2.127 -6.187 1.00 81.81 179 SER A O 1
ATOM 1408 N N . CYS A 1 180 ? -5.803 -0.355 -7.120 1.00 75.12 180 CYS A N 1
ATOM 1409 C CA . CYS A 1 180 ? -5.945 0.518 -5.958 1.00 75.12 180 CYS A CA 1
ATOM 1410 C C . CYS A 1 180 ? -7.405 0.969 -5.765 1.00 75.12 180 CYS A C 1
ATOM 1412 O O . CYS A 1 180 ? -8.132 1.246 -6.722 1.00 75.12 180 CYS A O 1
ATOM 1414 N N . LYS A 1 181 ? -7.834 1.051 -4.497 1.00 69.00 181 LYS A N 1
ATOM 1415 C CA . LYS A 1 181 ? -9.201 1.437 -4.109 1.00 69.00 181 LYS A CA 1
ATOM 1416 C C . LYS A 1 181 ? -9.546 2.856 -4.609 1.00 69.00 181 LYS A C 1
ATOM 1418 O O . LYS A 1 181 ? -8.654 3.696 -4.682 1.00 69.00 181 LYS A O 1
ATOM 1423 N N . PRO A 1 182 ? -10.825 3.157 -4.915 1.00 57.16 182 PRO A N 1
ATOM 1424 C CA . PRO A 1 182 ? -11.246 4.389 -5.600 1.00 57.16 182 PRO A CA 1
ATOM 1425 C C . PRO A 1 182 ? -10.827 5.717 -4.940 1.00 57.16 182 PRO A C 1
ATOM 1427 O O . PRO A 1 182 ? -10.672 6.699 -5.659 1.00 57.16 182 PRO A O 1
ATOM 1430 N N . GLY A 1 183 ? -10.563 5.752 -3.626 1.00 52.94 183 GLY A N 1
ATOM 1431 C CA . GLY A 1 183 ? -10.002 6.928 -2.934 1.00 52.94 183 GLY A CA 1
ATOM 1432 C C . GLY A 1 183 ? -8.560 7.286 -3.332 1.00 52.94 183 GLY A C 1
ATOM 1433 O O . GLY A 1 183 ? -8.087 8.361 -3.003 1.00 52.94 183 GLY A O 1
ATOM 1434 N N . LEU A 1 184 ? -7.867 6.421 -4.083 1.00 51.50 184 LEU A N 1
ATOM 1435 C CA . LEU A 1 184 ? -6.540 6.694 -4.649 1.00 51.50 184 LEU A CA 1
ATOM 1436 C C . LEU A 1 184 ? -6.580 7.286 -6.069 1.00 51.50 184 LEU A C 1
ATOM 1438 O O . LEU A 1 184 ? -5.526 7.484 -6.670 1.00 51.50 184 LEU A O 1
ATOM 1442 N N . ARG A 1 185 ? -7.767 7.509 -6.657 1.00 45.97 185 ARG A N 1
ATOM 1443 C CA . ARG A 1 185 ? -7.893 7.789 -8.101 1.00 45.97 185 ARG A CA 1
ATOM 1444 C C . ARG A 1 185 ? -8.038 9.254 -8.517 1.00 45.97 185 ARG A C 1
ATOM 1446 O O . ARG A 1 185 ? -7.999 9.503 -9.717 1.00 45.97 185 ARG A O 1
ATOM 1453 N N . SER A 1 186 ? -8.155 10.225 -7.616 1.00 36.50 186 SER A N 1
ATOM 1454 C CA . SER A 1 186 ? -8.210 11.635 -8.038 1.00 36.50 186 SER A CA 1
ATOM 1455 C C . SER A 1 186 ? -8.121 12.601 -6.865 1.00 36.50 186 SER A C 1
ATOM 1457 O O . SER A 1 186 ? -8.976 12.577 -5.982 1.00 36.50 186 SER A O 1
ATOM 1459 N N . PHE A 1 187 ? -7.135 13.496 -6.918 1.00 35.69 187 PHE A N 1
ATOM 1460 C CA . PHE A 1 187 ? -7.144 14.748 -6.168 1.00 35.69 187 PHE A CA 1
ATOM 1461 C C . PHE A 1 187 ? -8.037 15.784 -6.871 1.00 35.69 187 PHE A C 1
ATOM 1463 O O . PHE A 1 187 ? -8.165 15.774 -8.094 1.00 35.69 187 PHE A O 1
ATOM 1470 N N . VAL A 1 188 ? -8.558 16.707 -6.057 1.00 33.44 188 VAL A N 1
ATOM 1471 C CA . VAL A 1 188 ? -9.433 17.860 -6.346 1.00 33.44 188 VAL A CA 1
ATOM 1472 C C . VAL A 1 188 ? -10.938 17.558 -6.285 1.00 33.44 188 VAL A C 1
ATOM 1474 O O . VAL A 1 188 ? -11.607 17.320 -7.287 1.00 33.44 188 VAL A O 1
ATOM 1477 N N . ARG A 1 189 ? -11.498 17.671 -5.076 1.00 34.78 189 ARG A N 1
ATOM 1478 C CA . ARG A 1 189 ? -12.888 18.094 -4.868 1.00 34.78 189 ARG A CA 1
ATOM 1479 C C . ARG A 1 189 ? -12.879 19.354 -4.007 1.00 34.78 189 ARG A C 1
ATOM 1481 O O . ARG A 1 189 ? -12.247 19.363 -2.959 1.00 34.78 189 ARG A O 1
ATOM 1488 N N . GLU A 1 190 ? -13.552 20.400 -4.475 1.00 33.25 190 GLU A N 1
ATOM 1489 C CA . GLU A 1 190 ? -13.846 21.594 -3.680 1.00 33.25 190 GLU A CA 1
ATOM 1490 C C . GLU A 1 190 ? -14.866 21.256 -2.576 1.00 33.25 190 GLU A C 1
ATOM 1492 O O . GLU A 1 190 ? -15.837 20.528 -2.798 1.00 33.25 190 GLU A O 1
ATOM 1497 N N . GLU A 1 191 ? -14.601 21.775 -1.380 1.00 36.12 191 GLU A N 1
ATOM 1498 C CA . GLU A 1 191 ? -15.321 21.542 -0.123 1.00 36.12 191 GLU A CA 1
ATOM 1499 C C . GLU A 1 191 ? -16.635 22.343 -0.029 1.00 36.12 191 GLU A C 1
ATOM 1501 O O . GLU A 1 191 ? -16.630 23.548 -0.296 1.00 36.12 191 GLU A O 1
ATOM 1506 N N . PRO A 1 192 ? -17.733 21.766 0.500 1.00 39.66 192 PRO A N 1
ATOM 1507 C CA . PRO A 1 192 ? -18.750 22.529 1.203 1.00 39.66 192 PRO A CA 1
ATOM 1508 C C . PRO A 1 192 ? -18.666 22.297 2.719 1.00 39.66 192 PRO A C 1
ATOM 1510 O O . PRO A 1 192 ? -18.555 21.181 3.219 1.00 39.66 192 PRO A O 1
ATOM 1513 N N . HIS A 1 193 ? -18.755 23.410 3.437 1.00 39.03 193 HIS A N 1
ATOM 1514 C CA . HIS A 1 193 ? -18.539 23.586 4.868 1.00 39.03 193 HIS A CA 1
ATOM 1515 C C . HIS A 1 193 ? -19.297 22.620 5.799 1.00 39.03 193 HIS A C 1
ATOM 1517 O O . HIS A 1 193 ? -20.519 22.487 5.726 1.00 39.03 193 HIS A O 1
ATOM 1523 N N . GLY A 1 194 ? -18.579 22.069 6.782 1.00 31.25 194 GLY A N 1
ATOM 1524 C CA . GLY A 1 194 ? -19.135 21.382 7.949 1.00 31.25 194 GLY A CA 1
ATOM 1525 C C . GLY A 1 194 ? -18.044 21.026 8.963 1.00 31.25 194 GLY A C 1
ATOM 1526 O O . GLY A 1 194 ? -16.897 20.843 8.584 1.00 31.25 194 GLY A O 1
ATOM 1527 N N . VAL A 1 195 ? -18.397 20.963 10.252 1.00 41.66 195 VAL A N 1
ATOM 1528 C CA . VAL A 1 195 ? -17.528 20.761 11.438 1.00 41.66 195 VAL A CA 1
ATOM 1529 C C . VAL A 1 195 ? -16.955 19.331 11.503 1.00 41.66 195 VAL A C 1
ATOM 1531 O O . VAL A 1 195 ? -17.154 18.593 12.463 1.00 41.66 195 VAL A O 1
ATOM 1534 N N . ILE A 1 196 ? -16.275 18.910 10.445 1.00 41.19 196 ILE A N 1
ATOM 1535 C CA . ILE A 1 196 ? -15.532 17.658 10.339 1.00 41.19 196 ILE A CA 1
ATOM 1536 C C . ILE A 1 196 ? -14.088 18.091 10.047 1.00 41.19 196 ILE A C 1
ATOM 1538 O O . ILE A 1 196 ? -13.893 18.954 9.189 1.00 41.19 196 ILE A O 1
ATOM 1542 N N . PRO A 1 197 ? -13.072 17.595 10.778 1.00 45.06 197 PRO A N 1
ATOM 1543 C CA . PRO A 1 197 ? -11.683 17.863 10.410 1.00 45.06 197 PRO A CA 1
ATOM 1544 C C . PRO A 1 197 ? -11.480 17.471 8.943 1.00 45.06 197 PRO A C 1
ATOM 1546 O O . PRO A 1 197 ? -12.077 16.487 8.506 1.00 45.06 197 PRO A O 1
ATOM 1549 N N . ALA A 1 198 ? -10.687 18.246 8.195 1.00 50.00 198 ALA A N 1
ATOM 1550 C CA . ALA A 1 198 ? -10.489 18.022 6.764 1.00 50.00 198 ALA A CA 1
ATOM 1551 C C . ALA A 1 198 ? -10.276 16.512 6.488 1.00 50.00 198 ALA A C 1
ATOM 1553 O O . ALA A 1 198 ? -9.460 15.893 7.189 1.00 50.00 198 ALA A O 1
ATOM 1554 N N . PRO A 1 199 ? -11.015 15.894 5.540 1.00 52.88 199 PRO A N 1
ATOM 1555 C CA . PRO A 1 199 ? -11.051 14.434 5.340 1.00 52.88 199 PRO A CA 1
ATOM 1556 C C . PRO A 1 199 ? -9.658 13.788 5.249 1.00 52.88 199 PRO A C 1
ATOM 1558 O O . PRO A 1 199 ? -9.425 12.661 5.682 1.00 52.88 199 PRO A O 1
ATOM 1561 N N . 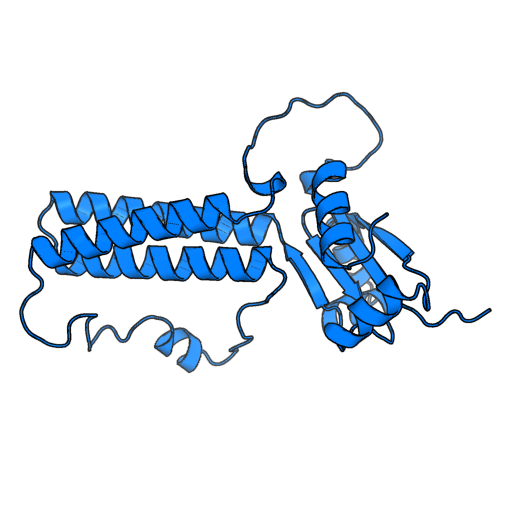GLU A 1 200 ? -8.697 14.564 4.757 1.00 55.44 200 GLU A N 1
ATOM 1562 C CA . GLU A 1 200 ? -7.290 14.233 4.568 1.00 55.44 200 GLU A CA 1
ATOM 1563 C C . GLU A 1 200 ? -6.473 13.900 5.833 1.00 55.44 200 GLU A C 1
ATOM 1565 O O . GLU A 1 200 ? -5.356 13.383 5.701 1.00 55.44 200 GLU A O 1
ATOM 1570 N N . ASP A 1 201 ? -7.005 14.122 7.042 1.00 69.12 201 ASP A N 1
ATOM 1571 C CA . ASP A 1 201 ? -6.355 13.841 8.338 1.00 69.12 201 ASP A CA 1
ATOM 1572 C C . ASP A 1 201 ? -6.995 12.699 9.159 1.00 69.12 201 ASP A C 1
ATOM 1574 O O . ASP A 1 201 ? -6.558 12.434 10.287 1.00 69.12 201 ASP A O 1
ATOM 1578 N N . LEU A 1 202 ? -8.011 12.015 8.622 1.00 76.19 202 LEU A N 1
ATOM 1579 C CA . LEU A 1 202 ? -8.824 11.058 9.378 1.00 76.19 202 LEU A CA 1
ATOM 1580 C C . LEU A 1 202 ? -8.140 9.689 9.566 1.00 76.19 202 LEU A C 1
ATOM 1582 O O . LEU A 1 202 ? -7.710 9.044 8.609 1.00 76.19 202 LEU A O 1
ATOM 1586 N N . LEU A 1 203 ? -8.104 9.200 10.803 1.00 81.38 203 LEU A N 1
ATOM 1587 C CA . LEU A 1 203 ? -7.674 7.860 11.196 1.00 81.38 203 LEU A CA 1
ATOM 1588 C C . LEU A 1 203 ? -8.866 7.112 11.802 1.00 81.38 203 LEU A C 1
ATOM 1590 O O . LEU A 1 203 ? -9.482 7.575 12.761 1.00 81.38 203 LEU A O 1
ATOM 1594 N N . LEU A 1 204 ? -9.183 5.939 11.257 1.00 82.19 204 LEU A N 1
ATOM 1595 C CA . LEU A 1 204 ? -10.258 5.087 11.764 1.00 82.19 204 LEU A CA 1
ATOM 1596 C C . LEU A 1 204 ? -9.675 3.879 12.491 1.00 82.19 204 LEU A C 1
ATOM 1598 O O . LEU A 1 204 ? -8.855 3.145 11.935 1.00 82.19 204 LEU A O 1
ATOM 1602 N N . LEU A 1 205 ? -10.136 3.640 13.714 1.00 82.69 205 LEU A N 1
ATOM 1603 C CA . LEU A 1 205 ? -9.819 2.438 14.470 1.00 82.69 205 LEU A CA 1
ATOM 1604 C C . LEU A 1 205 ? -11.052 1.533 14.512 1.00 82.69 205 LEU A C 1
ATOM 1606 O O . LEU A 1 205 ? -12.116 1.931 14.980 1.00 82.69 205 LEU A O 1
ATOM 1610 N N . LEU A 1 206 ? -10.900 0.313 14.014 1.00 82.94 206 LEU A N 1
ATOM 1611 C CA . LEU A 1 206 ? -11.911 -0.732 14.020 1.00 82.94 206 LEU A CA 1
ATOM 1612 C C . LEU A 1 206 ? -11.657 -1.662 15.201 1.00 82.94 206 LEU A C 1
ATOM 1614 O O . LEU A 1 206 ? -10.689 -2.422 15.195 1.00 82.94 206 LEU A O 1
ATOM 1618 N N . CYS A 1 207 ? -12.517 -1.592 16.212 1.00 82.81 207 CYS A N 1
ATOM 1619 C CA . CYS A 1 207 ? -12.401 -2.409 17.409 1.00 82.81 207 CYS A CA 1
ATOM 1620 C C . CYS A 1 207 ? -13.222 -3.687 17.268 1.00 82.81 207 CYS A C 1
ATOM 1622 O O . CYS A 1 207 ? -14.438 -3.623 17.084 1.00 82.81 207 CYS A O 1
ATOM 1624 N N . VAL A 1 208 ? -12.568 -4.840 17.410 1.00 79.88 208 VAL A N 1
ATOM 1625 C CA . VAL A 1 208 ? -13.235 -6.144 17.486 1.00 79.88 208 VAL A CA 1
ATOM 1626 C C . VAL A 1 208 ? -13.035 -6.712 18.887 1.00 79.88 208 VAL A C 1
ATOM 1628 O O . VAL A 1 208 ? -11.959 -7.209 19.242 1.00 79.88 208 VAL A O 1
ATOM 1631 N N . ARG A 1 209 ? -14.082 -6.620 19.710 1.00 72.56 209 ARG A N 1
ATOM 1632 C CA . ARG A 1 209 ? -14.097 -7.142 21.081 1.00 72.56 209 ARG A CA 1
ATOM 1633 C C . ARG A 1 209 ? -15.205 -8.167 21.248 1.00 72.56 209 ARG A C 1
ATOM 1635 O O . ARG A 1 209 ? -16.297 -8.003 20.713 1.00 72.56 209 ARG A O 1
ATOM 1642 N N . CYS A 1 210 ? -14.927 -9.205 22.033 1.00 57.22 210 CYS A N 1
ATOM 1643 C CA . CYS A 1 210 ? -15.995 -10.039 22.569 1.00 57.22 210 CYS A CA 1
ATOM 1644 C C . CYS A 1 210 ? -16.854 -9.147 23.471 1.00 57.22 210 CYS A C 1
ATOM 1646 O O . CYS A 1 210 ? -16.303 -8.420 24.299 1.00 57.22 210 CYS A O 1
ATOM 1648 N N . GLY A 1 211 ? -18.172 -9.141 23.278 1.00 52.97 211 GLY A N 1
ATOM 1649 C CA . GLY A 1 211 ? -19.060 -8.287 24.058 1.00 52.97 211 GLY A CA 1
ATOM 1650 C C . GLY A 1 211 ? -18.957 -8.617 25.545 1.00 52.97 211 GLY A C 1
ATOM 1651 O O . GLY A 1 211 ? -19.539 -9.598 25.997 1.00 52.97 211 GLY A O 1
ATOM 1652 N N . SER A 1 212 ? -18.255 -7.790 26.316 1.00 42.88 212 SER A N 1
ATOM 1653 C CA . SER A 1 212 ? -18.504 -7.683 27.747 1.00 42.88 212 SER A CA 1
ATOM 1654 C C . SER A 1 212 ? -19.765 -6.839 27.898 1.00 42.88 212 SER A C 1
ATOM 1656 O O . SER A 1 212 ? -19.729 -5.625 27.687 1.00 42.88 212 SER A O 1
ATOM 1658 N N . ARG A 1 213 ? -20.889 -7.507 28.173 1.00 37.88 213 ARG A N 1
ATOM 1659 C CA . ARG A 1 213 ? -21.966 -6.860 28.924 1.00 37.88 213 ARG A CA 1
ATOM 1660 C C . ARG A 1 213 ? -21.463 -6.513 30.317 1.00 37.88 213 ARG A C 1
ATOM 1662 O O . ARG A 1 213 ? -20.643 -7.304 30.836 1.00 37.88 213 ARG A O 1
#

Secondary structure (DSSP, 8-state):
---SHHHHHHHHHHHH--SEEEEESTTTT-HHHHHHHHHTT-S-EEEEEEEHHHHHHHHHTT-HHHHHHHHH-EEEEEHHHHHHHHHHHHHHHHHHHHHHHTT-HHHHHHHHHHHHHHHHHHHHHHTT-PPP----HHHHHHHS--TTS-S-SSSSPPHHHHHHHHHHHHHHHHHHHHHS-GGGS---------SS--GGGEEEEEEE-----

Radius of gyration: 20.96 Å; chains: 1; bounding box: 52×39×56 Å

Sequence (213 aa):
MLTTLTAVVERLVSHYDPDRIILFGSHATGGAEVERLLADRAVPLDVLVYTRREMRDLYALGSPFIEEVVEHGRVLYMRRATEAWLREAEEELESAAILLEREKHRAACLHGQQCVERALKALLLGRGQGPPRSHDVVELYRGRYPTEEGLLPHGETTAEDARRAVGAAEAALRDVRASCKPGLRSFVREEPHGVIPAPEDLLLLLCVRCGSR

Foldseek 3Di:
DDLFPVSVVLVCCVPLVAQWEWEDEDQQQDRVSRSVCSNVVQWDKDKDKDFPVRLVVCVVVVPVVSVRCVPVIQTQAGQVVLLVLLVQLVVLLVVLVVCLVVVVQQSSLLSLVSSLVSLVCSLCRLRSNHDPPPPDVVVVVVVSPDPVDGPDPDDDGDSVNSVVSSVVSVVSSVVSLVSHRPSNPDDDDDDDDDPDPDSHRMYMYIYTYRDDD

pLDDT: mean 75.58, std 18.43, range [31.25, 98.25]